Protein AF-A0A0P7B0N2-F1 (afdb_monomer_lite)

Organism: NCBI:txid78410

Radius of gyration: 20.88 Å; chains: 1; bounding box: 57×30×79 Å

Secondary structure (DSSP, 8-state):
---------PPPPEEEEEEESS---HHHHHHHHHHH---SSEEEEEE---SSSPP-HHHHHHHHHHHHHHSTT-S---EEEE-HHHHHTTEEEEEEE-HIIIIISHHHHHHHHHHHHHTT--PPSP-HHHHHHHHHHHHTTEEEEEEEEGGGHHHHHHHHHTTSS-HHHHHHHTT---EEEE-TT--HHHHHHHHHHHHHHHHHHHHHHT-

Sequence (211 aa):
MPDERQESTGPPPERVGLYCLTKLSPEQESSILNSLGSGDMSDPFLIPWTSDEDGNLDDLHRLYKSVQRETEGGSWTFVFFVDRESLSEDSIILAKPDAYRLVYSREGAHELDAILKEHSSSLPSVDDELADIFIDDLLDRALTYGRIKKENFETAWANLDIDNMDVGELVEESGGTLQLIEDPDWDAKAFVRKAEEAYKKRELEEGQAET

Structure (mmCIF, N/CA/C/O backbone):
data_AF-A0A0P7B0N2-F1
#
_entry.id   AF-A0A0P7B0N2-F1
#
loop_
_atom_site.group_PDB
_atom_site.id
_atom_site.type_symbol
_atom_site.label_atom_id
_atom_site.label_alt_id
_atom_site.label_comp_id
_atom_site.label_asym_id
_atom_site.label_entity_id
_atom_site.label_seq_id
_atom_site.pdbx_PDB_ins_code
_atom_site.Cartn_x
_atom_site.Cartn_y
_atom_site.Cartn_z
_atom_site.occupancy
_atom_site.B_iso_or_equiv
_atom_site.auth_seq_id
_atom_site.auth_comp_id
_atom_site.auth_asym_id
_atom_site.auth_atom_id
_atom_site.pdbx_PDB_model_num
ATOM 1 N N . MET A 1 1 ? 10.158 13.688 51.044 1.00 48.78 1 MET A N 1
ATOM 2 C CA . MET A 1 1 ? 10.757 13.655 49.701 1.00 48.78 1 MET A CA 1
ATOM 3 C C . MET A 1 1 ? 9.652 13.195 48.767 1.00 48.78 1 MET A C 1
ATOM 5 O O . MET A 1 1 ? 9.274 12.036 48.889 1.00 48.78 1 MET A O 1
ATOM 9 N N . PRO A 1 2 ? 9.010 14.080 47.991 1.00 44.78 2 PRO A N 1
ATOM 10 C CA . PRO A 1 2 ? 8.149 13.632 46.912 1.00 44.78 2 PRO A CA 1
ATOM 11 C C . PRO A 1 2 ? 9.030 13.161 45.751 1.00 44.78 2 PRO A C 1
ATOM 13 O O . PRO A 1 2 ? 10.030 13.794 45.426 1.00 44.78 2 PRO A O 1
ATOM 16 N N . ASP A 1 3 ? 8.669 12.001 45.223 1.00 48.66 3 ASP A N 1
ATOM 17 C CA . ASP A 1 3 ? 9.280 11.324 44.087 1.00 48.66 3 ASP A CA 1
ATOM 18 C C . ASP A 1 3 ? 8.814 12.053 42.817 1.00 48.66 3 ASP A C 1
ATOM 20 O O . ASP A 1 3 ? 7.653 11.935 42.412 1.00 48.66 3 ASP A O 1
ATOM 24 N N . GLU A 1 4 ? 9.672 12.907 42.256 1.00 49.31 4 GLU A N 1
ATOM 25 C CA . GLU A 1 4 ? 9.437 13.539 40.958 1.00 49.31 4 GLU A CA 1
ATOM 26 C C . GLU A 1 4 ? 9.575 12.455 39.889 1.00 49.31 4 GLU A C 1
ATOM 28 O O . GLU A 1 4 ? 10.673 12.118 39.448 1.00 49.31 4 GLU A O 1
ATOM 33 N N . ARG A 1 5 ? 8.439 11.881 39.480 1.00 51.44 5 ARG A N 1
ATOM 34 C CA . ARG A 1 5 ? 8.372 11.140 38.222 1.00 51.44 5 ARG A CA 1
ATOM 35 C C . ARG A 1 5 ? 8.747 12.128 37.124 1.00 51.44 5 ARG A C 1
ATOM 37 O O . ARG A 1 5 ? 7.998 13.066 36.868 1.00 51.44 5 ARG A O 1
ATOM 44 N N . GLN A 1 6 ? 9.920 11.942 36.529 1.00 49.47 6 GLN A N 1
ATOM 45 C CA . GLN A 1 6 ? 10.284 12.612 35.291 1.00 49.47 6 GLN A CA 1
ATOM 46 C C . GLN A 1 6 ? 9.252 12.203 34.238 1.00 49.47 6 GLN A C 1
ATOM 48 O O . GLN A 1 6 ? 9.235 11.058 33.791 1.00 49.47 6 GLN A O 1
ATOM 53 N N . GLU A 1 7 ? 8.352 13.122 33.900 1.00 53.81 7 GLU A N 1
ATOM 54 C CA . GLU A 1 7 ? 7.554 13.023 32.685 1.00 53.81 7 GLU A CA 1
ATOM 55 C C . GLU A 1 7 ? 8.537 13.000 31.511 1.00 53.81 7 GLU A C 1
ATOM 57 O O . GLU A 1 7 ? 9.391 13.879 31.379 1.00 53.81 7 GLU A O 1
ATOM 62 N N . SER A 1 8 ? 8.468 11.931 30.719 1.00 49.84 8 SER A N 1
ATOM 63 C CA . SER A 1 8 ? 9.239 11.762 29.491 1.00 49.84 8 SER A CA 1
ATOM 64 C C . SER A 1 8 ? 8.995 12.969 28.585 1.00 49.84 8 SER A C 1
ATOM 66 O O . SER A 1 8 ? 7.889 13.169 28.094 1.00 49.84 8 SER A O 1
ATOM 68 N N . THR A 1 9 ? 10.013 13.805 28.380 1.00 56.31 9 THR A N 1
ATOM 69 C CA . THR A 1 9 ? 9.958 14.970 27.484 1.00 56.31 9 THR A CA 1
ATOM 70 C C . THR A 1 9 ? 10.333 14.574 26.053 1.00 56.31 9 THR A C 1
ATOM 72 O O . THR A 1 9 ? 11.179 15.221 25.430 1.00 56.31 9 THR A O 1
ATOM 75 N N . GLY A 1 10 ? 9.788 13.458 25.564 1.00 62.50 10 GLY A N 1
ATOM 76 C CA . GLY A 1 10 ? 9.924 13.064 24.164 1.00 62.50 10 GLY A CA 1
ATOM 77 C C . GLY A 1 10 ? 9.196 14.042 23.232 1.00 62.50 10 GLY A C 1
ATOM 78 O O . GLY A 1 10 ? 8.354 14.821 23.695 1.00 62.50 10 GLY A O 1
ATOM 79 N N . PRO A 1 11 ? 9.513 14.046 21.924 1.00 70.62 11 PRO A N 1
ATOM 80 C CA . PRO A 1 11 ? 8.628 14.668 20.945 1.00 70.62 11 PRO A CA 1
ATOM 81 C C . PRO A 1 11 ? 7.214 14.068 21.079 1.00 70.62 11 PRO A C 1
ATOM 83 O O . PRO A 1 11 ? 7.088 12.909 21.476 1.00 70.62 11 PRO A O 1
ATOM 86 N N . PRO A 1 12 ? 6.150 14.844 20.804 1.00 79.31 12 PRO A N 1
ATOM 87 C CA . PRO A 1 12 ? 4.800 14.295 20.799 1.00 79.31 12 PRO A CA 1
ATOM 88 C C . PRO A 1 12 ? 4.704 13.149 19.778 1.00 79.31 12 PR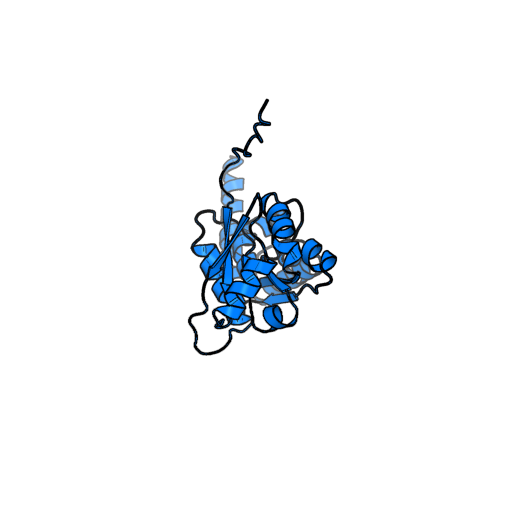O A C 1
ATOM 90 O O . PRO A 1 12 ? 5.399 13.211 18.759 1.00 79.31 12 PRO A O 1
ATOM 93 N N . PRO A 1 13 ? 3.850 12.141 20.030 1.00 85.19 13 PRO A N 1
ATOM 94 C CA . PRO A 1 13 ? 3.669 11.027 19.110 1.00 85.19 13 PRO A CA 1
ATOM 95 C C . PRO A 1 13 ? 3.221 11.526 17.734 1.00 85.19 13 PRO A C 1
ATOM 97 O O . PRO A 1 13 ? 2.495 12.522 17.615 1.00 85.19 13 PRO A O 1
ATOM 100 N N . GLU A 1 14 ? 3.664 10.835 16.688 1.00 87.06 14 GLU A N 1
ATOM 101 C CA . GLU A 1 14 ? 3.315 11.185 15.319 1.00 87.06 14 GLU A CA 1
ATOM 102 C C . GLU A 1 14 ? 1.854 10.848 15.029 1.00 87.06 14 GLU A C 1
ATOM 104 O O . GLU A 1 14 ? 1.353 9.792 15.412 1.00 87.06 14 GLU A O 1
ATOM 109 N N . ARG A 1 15 ? 1.147 11.744 14.336 1.00 90.75 15 ARG A N 1
ATOM 110 C CA . ARG A 1 15 ? -0.247 11.498 13.967 1.00 90.75 15 ARG A CA 1
ATOM 111 C C . ARG A 1 15 ? -0.313 10.580 12.755 1.00 90.75 15 ARG A C 1
ATOM 113 O O . ARG A 1 15 ? 0.003 11.009 11.650 1.00 90.75 15 ARG A O 1
ATOM 120 N N . VAL A 1 16 ? -0.826 9.369 12.950 1.00 91.25 16 VAL A N 1
ATOM 121 C CA . VAL A 1 16 ? -0.889 8.338 11.906 1.00 91.25 16 VAL A CA 1
ATOM 122 C C . VAL A 1 16 ? -2.329 8.145 11.438 1.00 91.25 16 VAL A C 1
ATOM 124 O O . VAL A 1 16 ? -3.226 7.853 12.228 1.00 91.25 16 VAL A O 1
ATOM 127 N N . GLY A 1 17 ? -2.566 8.329 10.140 1.00 92.62 17 GLY A N 1
ATOM 128 C CA . GLY A 1 17 ? -3.896 8.199 9.545 1.00 92.62 17 GLY A CA 1
ATOM 129 C C . GLY A 1 17 ? -4.273 6.746 9.251 1.00 92.62 17 GLY A C 1
ATOM 130 O O . GLY A 1 17 ? -3.515 6.020 8.612 1.00 92.62 17 GLY A O 1
ATOM 131 N N . LEU A 1 18 ? -5.478 6.347 9.657 1.00 95.38 18 LEU A N 1
ATOM 132 C CA . LEU A 1 18 ? -6.125 5.102 9.249 1.00 95.38 18 LEU A CA 1
ATOM 133 C C . LEU A 1 18 ? -7.313 5.420 8.341 1.00 95.38 18 LEU A C 1
ATOM 135 O O . LEU A 1 18 ? -8.288 6.043 8.769 1.00 95.38 18 LEU A O 1
ATOM 139 N N . TYR A 1 19 ? -7.246 4.979 7.091 1.00 96.75 19 TYR A N 1
ATOM 140 C CA . TYR A 1 19 ? -8.236 5.297 6.068 1.00 96.75 19 TYR A CA 1
ATOM 141 C C . TYR A 1 19 ? -9.391 4.296 6.094 1.00 96.75 19 TYR A C 1
ATOM 143 O O . TYR A 1 19 ? -9.221 3.100 5.855 1.00 96.75 19 TYR A O 1
ATOM 151 N N . CYS A 1 20 ? -10.594 4.780 6.383 1.00 97.25 20 CYS A N 1
ATOM 152 C CA . CYS A 1 20 ? -11.776 3.934 6.414 1.00 97.25 20 CYS A CA 1
ATOM 153 C C . CYS A 1 20 ? -12.273 3.637 4.992 1.00 97.25 20 CYS A C 1
ATOM 155 O O . CYS A 1 20 ? -12.466 4.547 4.192 1.00 97.25 20 CYS A O 1
ATOM 157 N N . LEU A 1 21 ? -12.570 2.365 4.729 1.00 97.12 21 LEU A N 1
ATOM 158 C CA . LEU A 1 21 ? -13.280 1.842 3.555 1.00 97.12 21 LEU A CA 1
ATOM 159 C C . LEU A 1 21 ? -14.741 1.499 3.889 1.00 97.12 21 LEU A C 1
ATOM 161 O O . LEU A 1 21 ? -15.433 0.832 3.136 1.00 97.12 21 LEU A O 1
ATOM 165 N N . THR A 1 22 ? -15.233 1.904 5.054 1.00 96.44 22 THR A N 1
ATOM 166 C CA . THR A 1 22 ? -16.626 1.723 5.475 1.00 96.44 22 THR A CA 1
ATOM 167 C C . THR A 1 22 ? -17.014 2.876 6.381 1.00 96.44 22 THR A C 1
ATOM 169 O O . THR A 1 22 ? -16.181 3.409 7.120 1.00 96.44 22 THR A O 1
ATOM 172 N N . LYS A 1 23 ? -18.296 3.249 6.383 1.00 95.62 23 LYS A N 1
ATOM 173 C CA . LYS A 1 23 ? -18.813 4.160 7.409 1.00 95.62 23 LYS A CA 1
ATOM 174 C C . LYS A 1 23 ? -18.804 3.450 8.759 1.00 95.62 23 LYS A C 1
ATOM 176 O O . LYS A 1 23 ? -19.276 2.316 8.870 1.00 95.62 23 LYS A O 1
ATOM 181 N N . LEU A 1 24 ? -18.273 4.131 9.767 1.00 93.69 24 LEU A N 1
ATOM 182 C CA . LEU A 1 24 ? -18.199 3.646 11.138 1.00 93.69 24 LEU A CA 1
ATOM 183 C C . LEU A 1 24 ? -19.236 4.368 12.000 1.00 93.69 24 LEU A C 1
ATOM 185 O O . LEU A 1 24 ? -19.531 5.543 11.786 1.00 93.69 24 LEU A O 1
ATOM 189 N N . SER A 1 25 ? -19.818 3.656 12.964 1.00 94.19 25 SER A N 1
ATOM 190 C CA . SER A 1 25 ? -20.561 4.299 14.048 1.00 94.19 25 SER A CA 1
ATOM 191 C C . SER A 1 25 ? -19.589 4.864 15.095 1.00 94.19 25 SER A C 1
ATOM 193 O O . SER A 1 25 ? -18.468 4.362 15.208 1.00 94.19 25 SER A O 1
ATOM 195 N N . PRO A 1 26 ? -20.005 5.836 15.928 1.00 94.62 26 PRO A N 1
ATOM 196 C CA . PRO A 1 26 ? -19.155 6.377 16.994 1.00 94.62 26 PRO A CA 1
ATOM 197 C C . PRO A 1 26 ? -18.596 5.306 17.947 1.00 94.62 26 PRO A C 1
ATOM 199 O O . PRO A 1 26 ? -17.476 5.420 18.448 1.00 94.62 26 PRO A O 1
ATOM 202 N N . GLU A 1 27 ? -19.359 4.239 18.194 1.00 93.94 27 GLU A N 1
ATOM 203 C CA . GLU A 1 27 ? -18.927 3.104 19.012 1.00 93.94 27 GLU A CA 1
ATOM 204 C C . GLU A 1 27 ? -17.830 2.288 18.319 1.00 93.94 27 GLU A C 1
ATOM 206 O O . GLU A 1 27 ? -16.886 1.856 18.977 1.00 93.94 27 GLU A O 1
ATOM 211 N N . GLN A 1 28 ? -17.929 2.096 17.000 1.00 93.75 28 GLN A N 1
ATOM 212 C CA . GLN A 1 28 ? -16.913 1.399 16.206 1.00 93.75 28 GLN A CA 1
ATOM 213 C C . GLN A 1 28 ? -15.627 2.220 16.108 1.00 93.75 28 GLN A C 1
ATOM 215 O O . GLN A 1 28 ? -14.546 1.667 16.291 1.00 93.75 28 GLN A O 1
ATOM 220 N N . GLU A 1 29 ? -15.745 3.533 15.893 1.00 93.38 29 GLU A N 1
ATOM 221 C CA . GLU A 1 29 ? -14.607 4.459 15.898 1.00 93.38 29 GLU A CA 1
ATOM 222 C C . GLU A 1 29 ? -13.866 4.404 17.235 1.00 93.38 29 GLU A C 1
ATOM 224 O O . GLU A 1 29 ? -12.658 4.173 17.277 1.00 93.38 29 GLU A O 1
ATOM 229 N N . SER A 1 30 ? -14.613 4.527 18.338 1.00 90.62 30 SER A N 1
ATOM 230 C CA . SER A 1 30 ? -14.054 4.445 19.688 1.00 90.62 30 SER A CA 1
ATOM 231 C C . SER A 1 30 ? -13.415 3.082 19.945 1.00 90.62 30 SER A C 1
ATOM 233 O O . SER A 1 30 ? -12.335 3.008 20.518 1.00 90.62 30 SER A O 1
ATOM 235 N N . SER A 1 31 ? -14.062 1.994 19.520 1.00 89.19 31 SER A N 1
ATOM 236 C CA . SER A 1 31 ? -13.527 0.644 19.692 1.00 89.19 31 SER A CA 1
ATOM 237 C C . SER A 1 31 ? -12.204 0.460 18.957 1.00 89.19 31 SER A C 1
ATOM 239 O O . SER A 1 31 ? -11.288 -0.114 19.530 1.00 89.19 31 SER A O 1
ATOM 241 N N . ILE A 1 32 ? -12.091 0.937 17.714 1.00 91.38 32 ILE A N 1
ATOM 242 C CA . ILE A 1 32 ? -10.852 0.825 16.938 1.00 91.38 32 ILE A CA 1
ATOM 243 C C . ILE A 1 32 ? -9.743 1.636 17.593 1.00 91.38 32 ILE A C 1
ATOM 245 O O . ILE A 1 32 ? -8.697 1.077 17.899 1.00 91.38 32 ILE A O 1
ATOM 249 N N . LEU A 1 33 ? -9.978 2.924 17.847 1.00 91.62 33 LEU A N 1
ATOM 250 C CA . LEU A 1 33 ? -8.956 3.809 18.406 1.00 91.62 33 LEU A CA 1
ATOM 251 C C . LEU A 1 33 ? -8.479 3.334 19.784 1.00 91.62 33 LEU A C 1
ATOM 253 O O . LEU A 1 33 ? -7.285 3.360 20.064 1.00 91.62 33 LEU A O 1
ATOM 257 N N . ASN A 1 34 ? -9.387 2.816 20.616 1.00 87.94 34 ASN A N 1
ATOM 258 C CA . ASN A 1 34 ? -9.020 2.243 21.910 1.00 87.94 34 ASN A CA 1
ATOM 259 C C . ASN A 1 34 ? -8.171 0.968 21.777 1.00 87.94 34 ASN A C 1
ATOM 261 O O . ASN A 1 34 ? -7.293 0.756 22.609 1.00 87.94 34 ASN A O 1
ATOM 265 N N . SER A 1 35 ? -8.435 0.120 20.774 1.00 86.62 35 SER A N 1
ATOM 266 C CA . SER A 1 35 ? -7.658 -1.108 20.540 1.00 86.62 35 SER A CA 1
ATOM 267 C C . SER A 1 35 ? -6.271 -0.834 19.962 1.00 86.62 35 SER A C 1
ATOM 269 O O . SER A 1 35 ? -5.336 -1.556 20.286 1.00 86.62 35 SER A O 1
ATOM 271 N N . LEU A 1 36 ? -6.134 0.188 19.111 1.00 88.31 36 LEU A N 1
ATOM 272 C CA . LEU A 1 36 ? -4.833 0.612 18.581 1.00 88.31 36 LEU A CA 1
ATOM 273 C C . LEU A 1 36 ? -3.965 1.231 19.684 1.00 88.31 36 LEU A C 1
ATOM 275 O O . LEU A 1 36 ? -2.753 1.038 19.693 1.00 88.31 36 LEU A O 1
ATOM 279 N N . GLY A 1 37 ? -4.609 1.937 20.621 1.00 73.31 37 GLY A N 1
ATOM 280 C CA . GLY A 1 37 ? -3.947 2.684 21.682 1.00 73.31 37 GLY A CA 1
ATOM 281 C C . GLY A 1 37 ? -3.294 3.968 21.169 1.00 73.31 37 GLY A C 1
ATOM 282 O O . GLY A 1 37 ? -3.053 4.139 19.977 1.00 73.31 37 GLY A O 1
ATOM 283 N N . SER A 1 38 ? -3.015 4.891 22.084 1.00 65.81 38 SER A N 1
ATOM 284 C CA . SER A 1 38 ? -2.047 5.962 21.853 1.00 65.81 38 SER A CA 1
ATOM 285 C C . SER A 1 38 ? -0.727 5.532 22.475 1.00 65.81 38 SER A C 1
ATOM 287 O O . SER A 1 38 ? -0.648 5.275 23.680 1.00 65.81 38 SER A O 1
ATOM 289 N N . GLY A 1 39 ? 0.268 5.375 21.613 1.00 71.19 39 GLY A N 1
ATOM 290 C CA . GLY A 1 39 ? 1.597 4.923 21.976 1.00 71.19 39 GLY A CA 1
ATOM 291 C C . GLY A 1 39 ? 2.536 6.078 22.297 1.00 71.19 39 GLY A C 1
ATOM 292 O O . GLY A 1 39 ? 2.192 7.251 22.137 1.00 71.19 39 GLY A O 1
ATOM 293 N N . ASP A 1 40 ? 3.758 5.743 22.703 1.00 79.88 40 ASP A N 1
ATOM 294 C CA . ASP A 1 40 ? 4.816 6.745 22.867 1.00 79.88 40 ASP A CA 1
ATOM 295 C C . ASP A 1 40 ? 5.281 7.279 21.497 1.00 79.88 40 ASP A C 1
ATOM 297 O O . ASP A 1 40 ? 5.794 8.395 21.410 1.00 79.88 40 ASP A O 1
ATOM 301 N N . MET A 1 41 ? 5.094 6.492 20.425 1.00 80.12 41 MET A N 1
ATOM 302 C CA . MET A 1 41 ? 5.565 6.820 19.072 1.00 80.12 41 MET A CA 1
ATOM 303 C C . MET A 1 41 ? 4.463 7.295 18.122 1.00 80.12 41 MET A C 1
ATOM 305 O O . MET A 1 41 ? 4.742 8.091 17.227 1.00 80.12 41 MET A O 1
ATOM 309 N N . SER A 1 42 ? 3.221 6.832 18.296 1.00 87.88 42 SER A N 1
ATOM 310 C CA . SER A 1 42 ? 2.133 7.093 17.344 1.00 87.88 42 SER A CA 1
ATOM 311 C C . SER A 1 42 ? 0.797 7.420 18.015 1.00 87.88 42 SER A C 1
ATOM 313 O O . SER A 1 42 ? 0.430 6.855 19.046 1.00 87.88 42 SER A O 1
ATOM 315 N N . ASP A 1 43 ? 0.070 8.349 17.398 1.00 90.88 43 ASP A N 1
ATOM 316 C CA . ASP A 1 43 ? -1.282 8.787 17.745 1.00 90.88 43 ASP A CA 1
ATOM 317 C C . ASP A 1 43 ? -2.218 8.499 16.555 1.00 90.88 43 ASP A C 1
ATOM 319 O O . ASP A 1 43 ? -2.305 9.308 15.616 1.00 90.88 43 ASP A O 1
ATOM 323 N N . PRO A 1 44 ? -2.867 7.317 16.523 1.00 93.75 44 PRO A N 1
ATOM 324 C CA . PRO A 1 44 ? -3.717 6.926 15.410 1.00 93.75 44 PRO A CA 1
ATOM 325 C C . PRO A 1 44 ? -4.986 7.778 15.343 1.00 93.75 44 PRO A C 1
ATOM 327 O O . PRO A 1 44 ? -5.649 8.035 16.349 1.00 93.75 44 PRO A O 1
ATOM 330 N N . PHE A 1 45 ? -5.395 8.160 14.135 1.00 94.19 45 PHE A N 1
ATOM 331 C CA . PHE A 1 45 ? -6.684 8.807 13.900 1.00 94.19 45 PHE A CA 1
ATOM 332 C C . PHE A 1 45 ? -7.377 8.258 12.654 1.00 94.19 45 PHE A C 1
ATOM 334 O O . PHE A 1 45 ? -6.738 7.873 11.679 1.00 94.19 45 PHE A O 1
ATOM 341 N N . LEU A 1 46 ? -8.709 8.246 12.678 1.00 95.62 46 LEU A N 1
ATOM 342 C CA . LEU A 1 46 ? -9.517 7.744 11.571 1.00 95.62 46 LEU A CA 1
ATOM 343 C C . LEU A 1 46 ? -9.767 8.840 10.534 1.00 95.62 46 LEU A C 1
ATOM 345 O O . LEU A 1 46 ? -10.139 9.967 10.872 1.00 95.62 46 LEU A O 1
ATOM 349 N N . ILE A 1 47 ? -9.617 8.479 9.264 1.00 96.12 47 ILE A N 1
ATOM 350 C CA . ILE A 1 47 ? -10.008 9.292 8.116 1.00 96.12 47 ILE A CA 1
ATOM 351 C C . ILE A 1 47 ? -11.306 8.690 7.567 1.00 96.12 47 ILE A C 1
ATOM 353 O O . ILE A 1 47 ? -11.301 7.550 7.095 1.00 96.12 47 ILE A O 1
ATOM 357 N N . PRO A 1 48 ? -12.439 9.406 7.675 1.00 95.38 48 PRO A N 1
ATOM 358 C CA . PRO A 1 48 ? -13.754 8.814 7.485 1.00 95.38 48 PRO A CA 1
ATOM 359 C C . PRO A 1 48 ? -14.034 8.474 6.023 1.00 95.38 48 PRO A C 1
ATOM 361 O O . PRO A 1 48 ? -13.725 9.238 5.107 1.00 95.38 48 PRO A O 1
ATOM 364 N N . TRP A 1 49 ? -14.721 7.351 5.823 1.00 96.19 49 TRP A N 1
ATOM 365 C CA . TRP A 1 49 ? -15.229 6.954 4.519 1.00 96.19 49 TRP A CA 1
ATOM 366 C C . TRP A 1 49 ? -16.401 7.843 4.105 1.00 96.19 49 TRP A C 1
ATOM 368 O O . TRP A 1 49 ? -17.340 8.062 4.877 1.00 96.19 49 TRP A O 1
ATOM 378 N N . THR A 1 50 ? -16.356 8.360 2.880 1.00 91.44 50 THR A N 1
ATOM 379 C CA . THR A 1 50 ? -17.331 9.349 2.398 1.00 91.44 50 THR A CA 1
ATOM 380 C C . THR A 1 50 ? -18.413 8.755 1.497 1.00 91.44 50 THR A C 1
ATOM 382 O O . THR A 1 50 ? -19.477 9.364 1.375 1.00 91.44 50 THR A O 1
ATOM 385 N N . SER A 1 51 ? -18.193 7.570 0.914 1.00 91.81 51 SER A N 1
ATOM 386 C CA . SER A 1 51 ? -19.195 6.886 0.084 1.00 91.81 51 SER A CA 1
ATOM 387 C C . SER A 1 51 ? -20.307 6.259 0.930 1.00 91.81 51 SER A C 1
ATOM 389 O O . SER A 1 51 ? -20.107 5.889 2.088 1.00 91.81 51 SER A O 1
ATOM 391 N N . ASP A 1 52 ? -21.505 6.157 0.354 1.00 90.50 52 ASP A N 1
ATOM 392 C CA . ASP A 1 52 ? -22.649 5.477 0.973 1.00 90.50 52 ASP A CA 1
ATOM 393 C C . ASP A 1 52 ? -22.522 3.949 0.949 1.00 90.50 52 ASP A C 1
ATOM 395 O O . ASP A 1 52 ? -23.107 3.279 1.799 1.00 90.50 52 ASP A O 1
ATOM 399 N N . GLU A 1 53 ? -21.757 3.417 -0.000 1.00 94.25 53 GLU A N 1
ATOM 400 C CA . GLU A 1 53 ? -21.468 1.990 -0.138 1.00 94.25 53 GLU A CA 1
ATOM 401 C C . GLU A 1 53 ? -20.120 1.665 0.500 1.00 94.25 53 GLU A C 1
ATOM 403 O O . GLU A 1 53 ? -19.207 2.489 0.445 1.00 94.25 53 GLU A O 1
ATOM 408 N N . ASP A 1 54 ? -19.989 0.478 1.096 1.00 95.00 54 ASP A N 1
ATOM 409 C CA . ASP A 1 54 ? -18.707 -0.002 1.617 1.00 95.00 54 ASP A CA 1
ATOM 410 C C . ASP A 1 54 ? -17.710 -0.149 0.449 1.00 95.00 54 ASP A C 1
ATOM 412 O O . ASP A 1 54 ? -18.067 -0.612 -0.636 1.00 95.00 54 ASP A O 1
ATOM 416 N N . GLY A 1 55 ? -16.475 0.292 0.669 1.00 93.25 55 GLY A N 1
ATOM 417 C CA . GLY A 1 55 ? -15.407 0.276 -0.318 1.00 93.25 55 GLY A CA 1
ATOM 418 C C . GLY A 1 55 ? -14.898 -1.131 -0.618 1.00 93.25 55 GLY A C 1
ATOM 419 O O . GLY A 1 55 ? -14.993 -2.046 0.203 1.00 93.25 55 GLY A O 1
ATOM 420 N N . ASN A 1 56 ? -14.341 -1.294 -1.812 1.00 91.81 56 ASN A N 1
ATOM 421 C CA . ASN A 1 56 ? -13.761 -2.541 -2.302 1.00 91.81 56 ASN A CA 1
ATOM 422 C C . ASN A 1 56 ? -12.229 -2.428 -2.494 1.00 91.81 56 ASN A C 1
ATOM 424 O O . ASN A 1 56 ? -11.596 -1.470 -2.044 1.00 91.81 56 ASN A O 1
ATOM 428 N N . LEU A 1 57 ? -11.616 -3.423 -3.146 1.00 90.12 57 LEU A N 1
ATOM 429 C CA . LEU A 1 57 ? -10.171 -3.429 -3.414 1.00 90.12 57 LEU A CA 1
ATOM 430 C C . LEU A 1 57 ? -9.732 -2.311 -4.374 1.00 90.12 57 LEU A C 1
ATOM 432 O O . LEU A 1 57 ? -8.653 -1.748 -4.188 1.00 90.12 57 LEU A O 1
ATOM 436 N N . ASP A 1 58 ? -10.574 -1.935 -5.338 1.00 89.38 58 ASP A N 1
ATOM 437 C CA . ASP A 1 58 ? -10.301 -0.813 -6.241 1.00 89.38 58 ASP A CA 1
ATOM 438 C C . ASP A 1 58 ? -10.302 0.511 -5.460 1.00 89.38 58 ASP A C 1
ATOM 440 O O . ASP A 1 58 ? -9.458 1.381 -5.682 1.00 89.38 58 ASP A O 1
ATOM 444 N N . ASP A 1 59 ? -11.218 0.662 -4.496 1.00 92.25 59 ASP A N 1
ATOM 445 C CA . ASP A 1 59 ? -11.265 1.827 -3.610 1.00 92.25 59 ASP A CA 1
ATOM 446 C C . ASP A 1 59 ? -10.031 1.914 -2.709 1.00 92.25 59 ASP A C 1
ATOM 448 O O . ASP A 1 59 ? -9.493 3.010 -2.535 1.00 92.25 59 ASP A O 1
ATOM 452 N N . LEU A 1 60 ? -9.564 0.782 -2.171 1.00 93.00 60 LEU A N 1
ATOM 453 C CA . LEU A 1 60 ? -8.325 0.693 -1.395 1.00 93.00 60 LEU A CA 1
ATOM 454 C C . LEU A 1 60 ? -7.139 1.172 -2.233 1.00 93.00 60 LEU A C 1
ATOM 456 O O . LEU A 1 60 ? -6.415 2.076 -1.813 1.00 93.00 60 LEU A O 1
ATOM 460 N N . HIS A 1 61 ? -6.980 0.621 -3.436 1.00 90.06 61 HIS A N 1
ATOM 461 C CA . HIS A 1 61 ? -5.902 0.985 -4.348 1.00 90.06 61 HIS A CA 1
ATOM 462 C C . HIS A 1 61 ? -5.955 2.474 -4.737 1.00 90.06 61 HIS A C 1
ATOM 464 O O . HIS A 1 61 ? -4.958 3.199 -4.660 1.00 90.06 61 HIS A O 1
ATOM 470 N N . ARG A 1 62 ? -7.146 2.979 -5.081 1.00 89.12 62 ARG A N 1
ATOM 471 C CA . ARG A 1 62 ? -7.359 4.393 -5.418 1.00 89.12 62 ARG A CA 1
ATOM 472 C C . ARG A 1 62 ? -7.050 5.319 -4.242 1.00 89.12 62 ARG A C 1
ATOM 474 O O . ARG A 1 62 ? -6.429 6.362 -4.447 1.00 89.12 62 ARG A O 1
ATOM 481 N N . LEU A 1 63 ? -7.494 4.972 -3.032 1.00 91.50 63 LEU A N 1
ATOM 482 C CA . LEU A 1 63 ? -7.188 5.749 -1.833 1.00 91.50 63 LEU A CA 1
ATOM 483 C C . LEU A 1 63 ? -5.687 5.754 -1.569 1.00 91.50 63 LEU A C 1
ATOM 485 O O . LEU A 1 63 ? -5.137 6.835 -1.395 1.00 91.50 63 LEU A O 1
ATOM 489 N N . TYR A 1 64 ? -5.028 4.592 -1.616 1.00 91.31 64 TYR A N 1
ATOM 490 C CA . TYR A 1 64 ? -3.577 4.488 -1.465 1.00 91.31 64 TYR A CA 1
ATOM 491 C C . TYR A 1 64 ? -2.849 5.480 -2.390 1.00 91.31 64 TYR A C 1
ATOM 493 O O . TYR A 1 64 ? -2.058 6.301 -1.923 1.00 91.31 64 TYR A O 1
ATOM 501 N N . LYS A 1 65 ? -3.202 5.502 -3.684 1.00 86.25 65 LYS A N 1
ATOM 502 C CA . LYS A 1 65 ? -2.623 6.449 -4.652 1.00 86.25 65 LYS A CA 1
ATOM 503 C C . LYS A 1 65 ? -2.922 7.916 -4.333 1.00 86.25 65 LYS A C 1
ATOM 505 O O . LYS A 1 65 ? -2.087 8.777 -4.603 1.00 86.25 65 LYS A O 1
ATOM 510 N N . SER A 1 66 ? -4.095 8.233 -3.778 1.00 87.75 66 SER A N 1
ATOM 511 C CA . SER A 1 66 ? -4.401 9.600 -3.321 1.00 87.75 66 SER A CA 1
ATOM 512 C C . SER A 1 66 ? -3.474 10.013 -2.181 1.00 87.75 66 SER A C 1
ATOM 514 O O . SER A 1 66 ? -2.866 11.077 -2.245 1.00 87.75 66 SER A O 1
ATOM 516 N N . VAL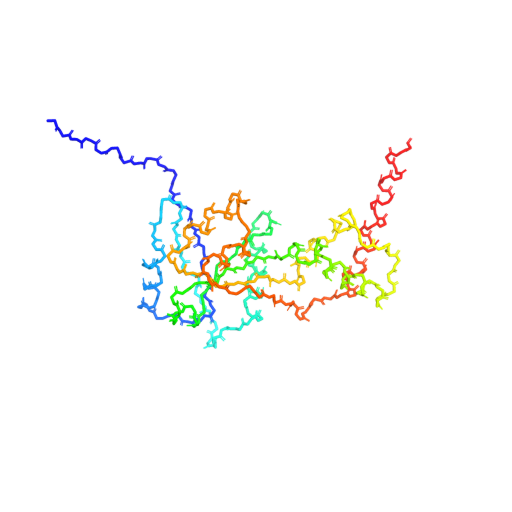 A 1 67 ? -3.302 9.137 -1.187 1.00 88.12 67 VAL A N 1
ATOM 517 C CA . VAL A 1 67 ? -2.441 9.381 -0.020 1.00 88.12 67 VAL A CA 1
ATOM 518 C C . VAL A 1 67 ? -0.991 9.585 -0.438 1.00 88.12 67 VAL A C 1
ATOM 520 O O . VAL A 1 67 ? -0.348 10.544 -0.011 1.00 88.12 67 VAL A O 1
ATOM 523 N N . GLN A 1 68 ? -0.487 8.730 -1.327 1.00 83.44 68 GLN A N 1
ATOM 524 C CA . GLN A 1 68 ? 0.876 8.831 -1.839 1.00 83.44 68 GLN A CA 1
ATOM 525 C C . GLN A 1 68 ? 1.127 10.178 -2.538 1.00 83.44 68 GLN A C 1
ATOM 527 O O . GLN A 1 68 ? 2.161 10.800 -2.319 1.00 83.44 68 GLN A O 1
ATOM 532 N N . ARG A 1 69 ? 0.171 10.663 -3.344 1.00 81.31 69 ARG A N 1
ATOM 533 C CA . ARG A 1 69 ? 0.275 11.959 -4.044 1.00 81.31 69 ARG A CA 1
ATOM 534 C C . ARG A 1 69 ? 0.213 13.164 -3.109 1.00 81.31 69 ARG A C 1
ATOM 536 O O . ARG A 1 69 ? 0.775 14.206 -3.433 1.00 81.31 69 ARG A O 1
ATOM 543 N N . GLU A 1 70 ? -0.513 13.047 -2.002 1.00 80.88 70 GLU A N 1
ATOM 544 C CA . GLU A 1 70 ? -0.676 14.115 -1.011 1.00 80.88 70 GLU A CA 1
ATOM 545 C C . GLU A 1 70 ? 0.518 14.215 -0.051 1.00 80.88 70 GLU A C 1
ATOM 547 O O . GLU A 1 70 ? 0.756 15.273 0.532 1.00 80.88 70 GLU A O 1
ATOM 552 N N . THR A 1 71 ? 1.292 13.140 0.095 1.00 72.69 71 THR A N 1
ATOM 553 C CA . THR A 1 71 ? 2.462 13.100 0.976 1.00 72.69 71 THR A CA 1
ATOM 554 C C . THR A 1 71 ? 3.675 13.692 0.242 1.00 72.69 71 THR A C 1
ATOM 556 O O . THR A 1 71 ? 4.176 13.102 -0.712 1.00 72.69 71 THR A O 1
ATOM 559 N N . GLU A 1 72 ? 4.175 14.858 0.679 1.00 54.06 72 GLU A N 1
ATOM 560 C CA . GLU A 1 72 ? 5.238 15.657 0.016 1.00 54.06 72 GLU A CA 1
ATOM 561 C C . GLU A 1 72 ? 6.626 14.967 -0.113 1.00 54.06 72 GLU A C 1
ATOM 563 O O . GLU A 1 72 ? 7.599 15.602 -0.515 1.00 54.06 72 GLU A O 1
ATOM 568 N N . GLY A 1 73 ? 6.746 13.673 0.199 1.00 52.19 73 GLY A N 1
ATOM 569 C CA . GLY A 1 73 ? 8.013 12.935 0.219 1.00 52.19 73 GLY A CA 1
ATOM 570 C C . GLY A 1 73 ? 8.307 12.065 -1.002 1.00 52.19 73 GLY A C 1
ATOM 571 O O . GLY A 1 73 ? 9.441 11.618 -1.136 1.00 52.19 73 GLY A O 1
ATOM 572 N N . GLY A 1 74 ? 7.331 11.787 -1.875 1.00 46.09 74 GLY A N 1
ATOM 573 C CA . GLY A 1 74 ? 7.526 10.912 -3.044 1.00 46.09 74 GLY A CA 1
ATOM 574 C C . GLY A 1 74 ? 7.983 9.477 -2.728 1.00 46.09 74 GLY A C 1
ATOM 575 O O . GLY A 1 74 ? 8.204 8.704 -3.653 1.00 46.09 74 GLY A O 1
ATOM 576 N N . SER A 1 75 ? 8.125 9.103 -1.452 1.00 56.28 75 SER A N 1
ATOM 577 C CA . SER A 1 75 ? 8.546 7.768 -1.049 1.00 56.28 75 SER A CA 1
ATOM 578 C C . SER A 1 75 ? 7.370 6.799 -1.100 1.00 56.28 75 SER A C 1
ATOM 580 O O . SER A 1 75 ? 6.212 7.155 -0.854 1.00 56.28 75 SER A O 1
ATOM 582 N N . TRP A 1 76 ? 7.675 5.550 -1.440 1.00 66.56 76 TRP A N 1
ATOM 583 C CA . TRP A 1 76 ? 6.744 4.426 -1.449 1.00 66.56 76 TRP A CA 1
ATOM 584 C C . TRP A 1 76 ? 6.384 4.052 -0.008 1.00 66.56 76 TRP A C 1
ATOM 586 O O . TRP A 1 76 ? 6.901 3.095 0.567 1.00 66.56 76 TRP A O 1
ATOM 596 N N . THR A 1 77 ? 5.540 4.881 0.601 1.00 81.50 77 THR A N 1
ATOM 597 C CA . THR A 1 77 ? 5.146 4.745 1.999 1.00 81.50 77 THR A CA 1
ATOM 598 C C . THR A 1 77 ? 4.070 3.678 2.174 1.00 81.50 77 THR A C 1
ATOM 600 O O . THR A 1 77 ? 3.374 3.286 1.234 1.00 81.50 77 THR A O 1
ATOM 603 N N . PHE A 1 78 ? 3.930 3.194 3.396 1.00 90.00 78 PHE A N 1
ATOM 604 C CA . PHE A 1 78 ? 2.884 2.268 3.790 1.00 90.00 78 PHE A CA 1
ATOM 605 C C . PHE A 1 78 ? 1.671 3.035 4.330 1.00 90.00 78 PHE A C 1
ATOM 607 O O . PHE A 1 78 ? 1.789 4.144 4.849 1.00 90.00 78 PHE A O 1
ATOM 614 N N . VAL A 1 79 ? 0.481 2.454 4.194 1.00 93.50 79 VAL A N 1
ATOM 615 C CA . VAL A 1 79 ? -0.777 3.076 4.626 1.00 93.50 79 VAL A CA 1
ATOM 616 C C . VAL A 1 79 ? -1.645 2.051 5.349 1.00 93.50 79 VAL A C 1
ATOM 618 O O . VAL A 1 79 ? -1.695 0.880 4.965 1.00 93.50 79 VAL A O 1
ATOM 621 N N . PHE A 1 80 ? -2.349 2.504 6.388 1.00 95.56 80 PHE A N 1
ATOM 622 C CA . PHE A 1 80 ? -3.296 1.688 7.140 1.00 95.56 80 PHE A CA 1
ATOM 623 C C . PHE A 1 80 ? -4.733 1.935 6.695 1.00 95.56 80 PHE A C 1
ATOM 625 O O . PHE A 1 80 ? -5.148 3.082 6.510 1.00 95.56 80 PHE A O 1
ATOM 632 N N . PHE A 1 81 ? -5.518 0.862 6.609 1.00 97.12 81 PHE A N 1
ATOM 633 C CA . PHE A 1 81 ? -6.935 0.927 6.267 1.00 97.12 81 PHE A CA 1
ATOM 634 C C . PHE A 1 81 ? -7.806 0.121 7.226 1.00 97.12 81 PHE A C 1
ATOM 636 O O . PHE A 1 81 ? -7.373 -0.828 7.886 1.00 97.12 81 PHE A O 1
ATOM 643 N N . VAL A 1 82 ? -9.082 0.492 7.266 1.00 96.31 82 VAL A N 1
ATOM 644 C CA . VAL A 1 82 ? -10.115 -0.182 8.052 1.00 96.31 82 VAL A CA 1
ATOM 645 C C . VAL A 1 82 ? -11.334 -0.419 7.174 1.00 96.31 82 VAL A C 1
ATOM 647 O O . VAL A 1 82 ? -11.960 0.529 6.712 1.00 96.31 82 VAL A O 1
ATOM 650 N N . ASP A 1 83 ? -11.716 -1.676 6.992 1.00 95.62 83 ASP A N 1
ATOM 651 C CA . ASP A 1 83 ? -12.952 -2.079 6.326 1.00 95.62 83 ASP A CA 1
ATOM 652 C C . ASP A 1 83 ? -13.883 -2.839 7.288 1.00 95.62 83 ASP A C 1
ATOM 654 O O . ASP A 1 83 ? -13.653 -2.901 8.499 1.00 95.62 83 ASP A O 1
ATOM 658 N N . ARG A 1 84 ? -14.974 -3.410 6.767 1.00 93.50 84 ARG A N 1
ATOM 659 C CA . ARG A 1 84 ? -15.916 -4.202 7.571 1.00 93.50 84 ARG A CA 1
ATOM 660 C C . ARG A 1 84 ? -15.272 -5.424 8.213 1.00 93.50 84 ARG A C 1
ATOM 662 O O . ARG A 1 84 ? -15.581 -5.724 9.363 1.00 93.50 84 ARG A O 1
ATOM 669 N N . GLU A 1 85 ? -14.409 -6.118 7.483 1.00 93.31 85 GLU A N 1
ATOM 670 C CA . GLU A 1 85 ? -13.754 -7.334 7.964 1.00 93.31 85 GLU A CA 1
ATOM 671 C C . GLU A 1 85 ? -12.758 -7.013 9.088 1.00 93.31 85 GLU A C 1
ATOM 673 O O . GLU A 1 85 ? -12.756 -7.689 10.116 1.00 93.31 85 GLU A O 1
ATOM 678 N N . SER A 1 86 ? -12.048 -5.881 8.996 1.00 92.62 86 SER A N 1
ATOM 679 C CA . SER A 1 86 ? -11.226 -5.330 10.085 1.00 92.62 86 SER A CA 1
ATOM 680 C C . SER A 1 86 ? -11.996 -5.122 11.398 1.00 92.62 86 SER A C 1
ATOM 682 O O . SER A 1 86 ? -11.440 -5.242 12.494 1.00 92.62 86 SER A O 1
ATOM 684 N N . LEU A 1 87 ? -13.300 -4.834 11.327 1.00 89.94 87 LEU A N 1
ATOM 685 C CA . LEU A 1 87 ? -14.142 -4.724 12.521 1.00 89.94 87 LEU A CA 1
ATOM 686 C C . LEU A 1 87 ? -14.459 -6.089 13.132 1.00 89.94 87 LEU A C 1
ATOM 688 O O . LEU A 1 87 ? -14.478 -6.205 14.355 1.00 89.94 87 LEU A O 1
ATOM 692 N N . SER A 1 88 ? -14.731 -7.100 12.304 1.00 89.31 88 SER A N 1
ATOM 693 C CA . SER A 1 88 ? -15.089 -8.442 12.774 1.00 89.31 88 SER A CA 1
ATOM 694 C C . SER A 1 88 ? -13.894 -9.263 13.246 1.00 89.31 88 SER A C 1
ATOM 696 O O . SER A 1 88 ? -14.046 -10.062 14.165 1.00 89.31 88 SER A O 1
ATOM 698 N N . GLU A 1 89 ? -12.729 -9.071 12.631 1.00 90.00 89 GLU A N 1
ATOM 699 C CA . GLU A 1 89 ? -11.513 -9.850 12.903 1.00 90.00 89 GLU A CA 1
ATOM 700 C C . GLU A 1 89 ? -10.564 -9.170 13.893 1.00 90.00 89 GLU A C 1
ATOM 702 O O . GLU A 1 89 ? -9.498 -9.694 14.202 1.00 90.00 89 GLU A O 1
ATOM 707 N N . ASP A 1 90 ? -10.956 -8.002 14.401 1.00 90.06 90 ASP A N 1
ATOM 708 C CA . ASP A 1 90 ? -10.125 -7.155 15.254 1.00 90.06 90 ASP A CA 1
ATOM 709 C C . ASP A 1 90 ? -8.747 -6.825 14.646 1.00 90.06 90 ASP A C 1
ATOM 711 O O . ASP A 1 90 ? -7.720 -6.750 15.319 1.00 90.06 90 ASP A O 1
ATOM 715 N N . SER A 1 91 ? -8.741 -6.596 13.334 1.00 94.94 91 SER A N 1
ATOM 716 C CA . SER A 1 91 ? -7.548 -6.332 12.536 1.00 94.94 91 SER A CA 1
ATOM 717 C C . SER A 1 91 ? -7.579 -4.942 11.900 1.00 94.94 91 SER A C 1
ATOM 719 O O . SER A 1 91 ? -8.587 -4.236 11.945 1.00 94.94 91 SER A O 1
ATOM 721 N N . ILE A 1 92 ? -6.480 -4.568 11.259 1.00 96.19 92 ILE A N 1
ATOM 722 C CA . ILE A 1 92 ? -6.382 -3.468 10.297 1.00 96.19 92 ILE A CA 1
ATOM 723 C C . ILE A 1 92 ? -5.668 -3.964 9.049 1.00 96.19 92 ILE A C 1
ATOM 725 O O . ILE A 1 92 ? -4.939 -4.954 9.089 1.00 96.19 92 ILE A O 1
ATOM 729 N N . ILE A 1 93 ? -5.885 -3.273 7.940 1.00 97.06 93 ILE A N 1
ATOM 730 C CA . ILE A 1 93 ? -5.162 -3.526 6.702 1.00 97.06 93 ILE A CA 1
ATOM 731 C C . ILE A 1 93 ? -3.908 -2.665 6.706 1.00 97.06 93 ILE A C 1
ATOM 733 O O . ILE A 1 93 ? -3.969 -1.484 7.041 1.00 97.06 93 ILE A O 1
ATOM 737 N N . LEU A 1 94 ? -2.802 -3.255 6.291 1.00 95.56 94 LEU A N 1
ATOM 738 C CA . LEU A 1 94 ? -1.545 -2.590 6.001 1.00 95.56 94 LEU A CA 1
ATOM 739 C C . LEU A 1 94 ? -1.250 -2.789 4.514 1.00 95.56 94 LEU A C 1
ATOM 741 O O . LEU A 1 94 ? -1.324 -3.921 4.035 1.00 95.56 94 LEU A O 1
ATOM 745 N N . ALA A 1 95 ? -0.935 -1.712 3.794 1.00 94.25 95 ALA A N 1
ATOM 746 C CA . ALA A 1 95 ? -0.624 -1.777 2.370 1.00 94.25 95 ALA A CA 1
ATOM 747 C C . ALA A 1 95 ? 0.609 -0.945 1.994 1.00 94.25 95 ALA A C 1
ATOM 749 O O . ALA A 1 95 ? 0.809 0.140 2.540 1.00 94.25 95 ALA A O 1
ATOM 750 N N . LYS A 1 96 ? 1.414 -1.449 1.053 1.00 91.50 96 LYS A N 1
ATOM 751 C CA . LYS A 1 96 ? 2.622 -0.808 0.502 1.00 91.50 96 LYS A CA 1
ATOM 752 C C . LYS A 1 96 ? 2.854 -1.305 -0.939 1.00 91.50 96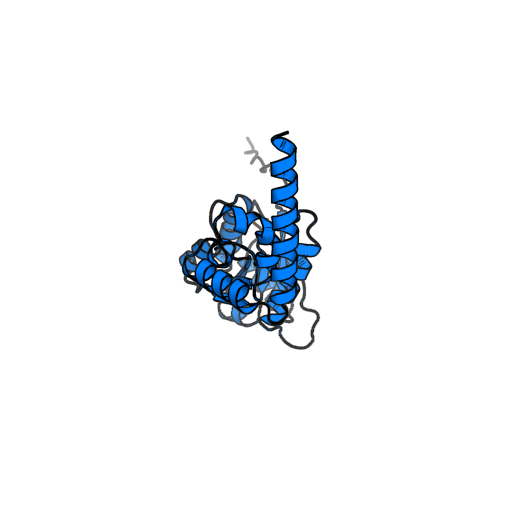 LYS A C 1
ATOM 754 O O . LYS A 1 96 ? 2.487 -2.445 -1.240 1.00 91.50 96 LYS A O 1
ATOM 759 N N . PRO A 1 97 ? 3.441 -0.502 -1.842 1.00 87.81 97 PRO A N 1
ATOM 760 C CA . PRO A 1 97 ? 3.813 -0.944 -3.177 1.00 87.81 97 PRO A CA 1
ATOM 761 C C . PRO A 1 97 ? 4.857 -2.055 -3.078 1.00 87.81 97 PRO A C 1
ATOM 763 O O . PRO A 1 97 ? 5.766 -1.989 -2.248 1.00 87.81 97 PRO A O 1
ATOM 766 N N . ASP A 1 98 ? 4.731 -3.086 -3.908 1.00 78.81 98 ASP A N 1
ATOM 767 C CA . ASP A 1 98 ? 5.559 -4.287 -3.779 1.00 78.81 98 ASP A CA 1
ATOM 768 C C . ASP A 1 98 ? 6.738 -4.290 -4.752 1.00 78.81 98 ASP A C 1
ATOM 770 O O . ASP A 1 98 ? 6.741 -4.994 -5.764 1.00 78.81 98 ASP A O 1
ATOM 774 N N . ALA A 1 99 ? 7.758 -3.489 -4.440 1.00 78.75 99 ALA A N 1
ATOM 775 C CA . ALA A 1 99 ? 8.971 -3.406 -5.253 1.00 78.75 99 ALA A CA 1
ATOM 776 C C . ALA A 1 99 ? 9.637 -4.770 -5.437 1.00 78.75 99 ALA A C 1
ATOM 778 O O . ALA A 1 99 ? 10.005 -5.146 -6.552 1.00 78.75 99 ALA A O 1
ATOM 779 N N . TYR A 1 100 ? 9.746 -5.545 -4.355 1.00 77.00 100 TYR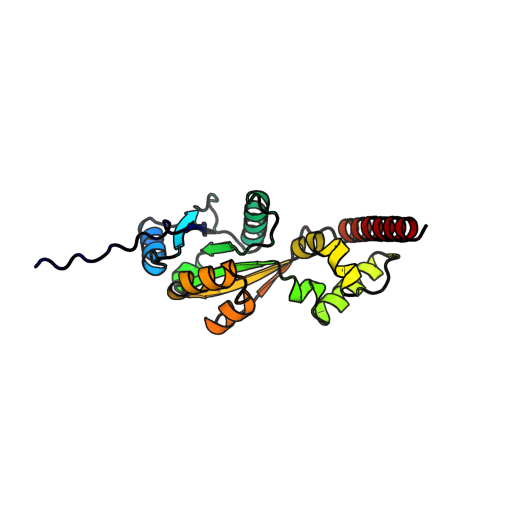 A N 1
ATOM 780 C CA . TYR A 1 100 ? 10.376 -6.855 -4.408 1.00 77.00 100 TYR A CA 1
ATOM 781 C C . TYR A 1 100 ? 9.633 -7.795 -5.350 1.00 77.00 100 TYR A C 1
ATOM 783 O O . TYR A 1 100 ? 10.238 -8.358 -6.263 1.00 77.00 100 TYR A O 1
ATOM 791 N N . ARG A 1 101 ? 8.318 -7.945 -5.186 1.00 79.19 101 ARG A N 1
ATOM 792 C CA . ARG A 1 101 ? 7.521 -8.829 -6.033 1.00 79.19 101 ARG A CA 1
ATOM 793 C C . ARG A 1 101 ? 7.541 -8.389 -7.485 1.00 79.19 101 ARG A C 1
ATOM 795 O O . ARG A 1 101 ? 7.725 -9.244 -8.350 1.00 79.19 101 ARG A O 1
ATOM 802 N N . LEU A 1 102 ? 7.336 -7.101 -7.739 1.00 78.50 102 LEU A N 1
ATOM 803 C CA . LEU A 1 102 ? 7.133 -6.571 -9.084 1.00 78.50 102 LEU A CA 1
ATOM 804 C C . LEU A 1 102 ? 8.412 -6.558 -9.914 1.00 78.50 102 LEU A C 1
ATOM 806 O O . LEU A 1 102 ? 8.337 -6.687 -11.135 1.00 78.50 102 LEU A O 1
ATOM 810 N N . VAL A 1 103 ? 9.567 -6.418 -9.263 1.00 75.12 103 VAL A N 1
ATOM 811 C CA . VAL A 1 103 ? 10.819 -6.105 -9.957 1.00 75.12 103 VAL A CA 1
ATOM 812 C C . VAL A 1 103 ? 11.910 -7.126 -9.672 1.00 75.12 103 VAL A C 1
ATOM 814 O O . VAL A 1 103 ? 12.473 -7.700 -10.600 1.00 75.12 103 VAL A O 1
ATOM 817 N N . TYR A 1 104 ? 12.173 -7.403 -8.397 1.00 76.38 104 TYR A N 1
ATOM 818 C CA . TYR A 1 104 ? 13.342 -8.188 -7.989 1.00 76.38 104 TYR A CA 1
ATOM 819 C C . TYR A 1 104 ? 13.053 -9.692 -7.849 1.00 76.38 104 TYR A C 1
ATOM 821 O O . TYR A 1 104 ? 13.968 -10.519 -7.812 1.00 76.38 104 TYR A O 1
ATOM 829 N N . SER A 1 105 ? 11.779 -10.087 -7.786 1.00 83.62 105 SER A N 1
ATOM 830 C CA . SER A 1 105 ? 11.389 -11.493 -7.736 1.00 83.62 105 SER A CA 1
ATOM 831 C C . SER A 1 105 ? 11.499 -12.142 -9.114 1.00 83.62 105 SER A C 1
ATOM 833 O O . SER A 1 105 ? 11.199 -11.540 -10.145 1.00 83.62 105 SER A O 1
ATOM 835 N N . ARG A 1 106 ? 11.873 -13.425 -9.145 1.00 83.94 106 ARG A N 1
ATOM 836 C CA . ARG A 1 106 ? 12.018 -14.163 -10.406 1.00 83.94 106 ARG A CA 1
ATOM 837 C C . ARG A 1 106 ? 10.722 -14.193 -11.218 1.00 83.94 106 ARG A C 1
ATOM 839 O O . ARG A 1 106 ? 10.784 -14.106 -12.441 1.00 83.94 106 ARG A O 1
ATOM 846 N N . GLU A 1 107 ? 9.565 -14.363 -10.574 1.00 84.56 107 GLU A N 1
ATOM 847 C CA . GLU A 1 107 ? 8.304 -14.346 -11.319 1.00 84.56 107 GLU A CA 1
ATOM 848 C C . GLU A 1 107 ? 7.936 -12.935 -11.799 1.00 84.56 107 GLU A C 1
ATOM 850 O O . GLU A 1 107 ? 7.490 -12.820 -12.937 1.00 84.56 107 GLU A O 1
ATOM 855 N N . GLY A 1 108 ? 8.187 -11.886 -11.004 1.00 83.44 108 GLY A N 1
ATOM 856 C CA . GLY A 1 108 ? 7.976 -10.493 -11.423 1.00 83.44 108 GLY A CA 1
ATOM 857 C C . GLY A 1 108 ? 8.828 -10.115 -12.631 1.00 83.44 108 GLY A C 1
ATOM 858 O O . GLY A 1 108 ? 8.304 -9.644 -13.637 1.00 83.44 108 GLY A O 1
ATOM 859 N N . ALA A 1 109 ? 10.120 -10.454 -12.600 1.00 83.06 109 ALA A N 1
ATOM 860 C CA . ALA A 1 109 ? 11.019 -10.253 -13.732 1.00 83.06 109 ALA A CA 1
ATOM 861 C C . ALA A 1 109 ? 10.539 -10.997 -14.991 1.00 83.06 109 ALA A C 1
ATOM 863 O O . ALA A 1 109 ? 10.544 -10.433 -16.081 1.00 83.06 109 ALA A O 1
ATOM 864 N N . HIS A 1 110 ? 10.078 -12.249 -14.860 1.00 86.88 110 HIS A N 1
ATOM 865 C CA . HIS A 1 110 ? 9.534 -13.012 -15.991 1.00 86.88 110 HIS A CA 1
ATOM 866 C C . HIS A 1 110 ? 8.263 -12.393 -16.582 1.00 86.88 110 HIS A C 1
ATOM 868 O O . HIS A 1 110 ? 8.083 -12.412 -17.801 1.00 86.88 110 HIS A O 1
ATOM 874 N N . GLU A 1 111 ? 7.381 -11.886 -15.731 1.00 88.25 111 GLU A N 1
ATOM 875 C CA . GLU A 1 111 ? 6.146 -11.231 -16.142 1.00 88.25 111 GLU A CA 1
ATOM 876 C C . GLU A 1 111 ? 6.418 -9.893 -16.834 1.00 88.25 111 GLU A C 1
ATOM 878 O O . GLU A 1 111 ? 5.881 -9.630 -17.910 1.00 88.25 111 GLU A O 1
ATOM 883 N N . LEU A 1 112 ? 7.319 -9.087 -16.278 1.00 87.31 112 LEU A N 1
ATOM 884 C CA . LEU A 1 112 ? 7.748 -7.834 -16.881 1.00 87.31 112 LEU A CA 1
ATOM 885 C C . LEU A 1 112 ? 8.382 -8.059 -18.259 1.00 87.31 112 LEU A C 1
ATOM 887 O O . LEU A 1 112 ? 8.024 -7.396 -19.232 1.00 87.31 112 LEU A O 1
ATOM 891 N N . ASP A 1 113 ? 9.248 -9.065 -18.376 1.00 88.12 113 ASP A N 1
ATOM 892 C CA . ASP A 1 113 ? 9.824 -9.495 -19.651 1.00 88.12 113 ASP A CA 1
ATOM 893 C C . ASP A 1 113 ? 8.743 -9.884 -20.677 1.00 88.12 113 ASP A C 1
ATOM 895 O O . ASP A 1 113 ? 8.927 -9.690 -21.882 1.00 88.12 113 ASP A O 1
ATOM 899 N N . ALA A 1 114 ? 7.632 -10.476 -20.226 1.00 90.06 114 ALA A N 1
ATOM 900 C CA . ALA A 1 114 ? 6.506 -10.822 -21.088 1.00 90.06 114 ALA A CA 1
ATOM 901 C C . ALA A 1 114 ? 5.764 -9.568 -21.572 1.00 90.06 114 ALA A C 1
ATOM 903 O O . ALA A 1 114 ? 5.508 -9.462 -22.772 1.00 90.06 114 ALA A O 1
ATOM 904 N N . ILE A 1 115 ? 5.516 -8.597 -20.686 1.00 90.75 115 ILE A N 1
ATOM 905 C CA . ILE A 1 115 ? 4.899 -7.301 -21.016 1.00 90.75 115 ILE A CA 1
ATOM 906 C C . ILE A 1 115 ? 5.744 -6.551 -22.057 1.00 90.75 115 ILE A C 1
ATOM 908 O O . ILE A 1 115 ? 5.231 -6.120 -23.093 1.00 90.75 115 ILE A O 1
ATOM 912 N N . LEU A 1 116 ? 7.060 -6.449 -21.843 1.00 89.94 116 LEU A N 1
ATOM 913 C CA . LEU A 1 116 ? 7.969 -5.784 -22.784 1.00 89.94 116 LEU A CA 1
ATOM 914 C C . LEU A 1 116 ? 7.933 -6.438 -24.176 1.00 89.94 116 LEU A C 1
ATOM 916 O O . LEU A 1 116 ? 7.869 -5.745 -25.196 1.00 89.94 116 LEU A O 1
ATOM 920 N N . LYS A 1 117 ? 7.929 -7.777 -24.231 1.00 89.69 117 LYS A N 1
ATOM 921 C CA . LYS A 1 117 ? 7.860 -8.541 -25.490 1.00 89.69 117 LYS A CA 1
ATOM 922 C C . LYS A 1 117 ? 6.515 -8.380 -26.191 1.00 89.69 117 LYS A C 1
ATOM 924 O O . LYS A 1 117 ? 6.492 -8.202 -27.409 1.00 89.69 117 LYS A O 1
ATOM 929 N N . GLU A 1 118 ? 5.413 -8.422 -25.448 1.00 94.50 118 GLU A N 1
ATOM 930 C CA . GLU A 1 118 ? 4.061 -8.231 -25.983 1.00 94.50 118 GLU A CA 1
ATOM 931 C C . GLU A 1 118 ? 3.922 -6.874 -26.685 1.00 94.50 118 GLU A C 1
ATOM 933 O O . GLU A 1 118 ? 3.356 -6.780 -27.778 1.00 94.50 118 GLU A O 1
ATOM 938 N N . HIS A 1 119 ? 4.531 -5.835 -26.118 1.00 91.69 119 HIS A N 1
ATOM 939 C CA . HIS A 1 119 ? 4.508 -4.485 -26.671 1.00 91.69 119 HIS A CA 1
ATOM 940 C C . HIS A 1 119 ? 5.646 -4.179 -27.657 1.00 91.69 119 HIS A C 1
ATOM 942 O O . HIS A 1 119 ? 5.811 -3.026 -28.053 1.00 91.69 119 HIS A O 1
ATOM 948 N N . SER A 1 120 ? 6.371 -5.203 -28.131 1.00 90.31 120 SER A N 1
ATOM 949 C CA . SER A 1 120 ? 7.459 -5.073 -29.115 1.00 90.31 120 SER A CA 1
ATOM 950 C C . SER A 1 120 ? 8.560 -4.097 -28.686 1.00 90.31 120 SER A C 1
ATOM 952 O O . SER A 1 120 ? 9.082 -3.352 -29.520 1.00 90.31 120 SER A O 1
ATOM 954 N N . SER A 1 121 ? 8.895 -4.088 -27.394 1.00 88.88 121 SER A N 1
ATOM 955 C CA . SER A 1 121 ? 9.893 -3.169 -26.864 1.00 88.88 121 SER A CA 1
ATOM 956 C C . SER A 1 121 ? 11.296 -3.450 -27.409 1.00 88.88 121 SER A C 1
ATOM 958 O O . SER A 1 121 ? 11.669 -4.601 -27.644 1.00 88.88 121 SER A O 1
ATOM 960 N N . SER A 1 122 ? 12.086 -2.389 -27.588 1.00 87.00 122 SER A N 1
ATOM 961 C CA . SER A 1 122 ? 13.518 -2.477 -27.896 1.00 87.00 122 SER A CA 1
ATOM 962 C C . SER A 1 122 ? 14.411 -2.615 -26.661 1.00 87.00 122 SER A C 1
ATOM 964 O O . SER A 1 122 ? 15.630 -2.677 -26.815 1.00 87.00 122 SER A O 1
ATOM 966 N N . LEU A 1 123 ? 13.836 -2.596 -25.455 1.00 85.62 123 LEU A N 1
ATOM 967 C CA . LEU A 1 123 ? 14.589 -2.749 -24.214 1.00 85.62 123 LEU A CA 1
ATOM 968 C C . LEU A 1 123 ? 15.248 -4.138 -24.136 1.00 85.62 123 LEU A C 1
ATOM 970 O O . LEU A 1 123 ? 14.669 -5.120 -24.618 1.00 85.62 123 LEU A O 1
ATOM 974 N N . PRO A 1 124 ? 16.453 -4.245 -23.548 1.00 83.12 124 PRO A N 1
ATOM 975 C CA . PRO A 1 124 ? 17.036 -5.542 -23.234 1.00 83.12 124 PRO A CA 1
ATOM 976 C C . PRO A 1 124 ? 16.209 -6.261 -22.153 1.00 83.12 124 PRO A C 1
ATOM 978 O O . PRO A 1 124 ? 15.273 -5.696 -21.586 1.00 83.12 124 PRO A O 1
ATOM 981 N N . SER A 1 125 ? 16.543 -7.526 -21.876 1.00 80.06 125 SER A N 1
ATOM 982 C CA . SER A 1 125 ? 15.987 -8.231 -20.712 1.00 80.06 125 SER A CA 1
ATOM 983 C C . SER A 1 125 ? 16.214 -7.422 -19.442 1.00 80.06 125 SER A C 1
ATOM 985 O O . SER A 1 125 ? 17.288 -6.845 -19.277 1.00 80.06 125 SER A O 1
ATOM 987 N N . VAL A 1 126 ? 15.214 -7.402 -18.562 1.00 74.75 126 VAL A N 1
ATOM 988 C CA . VAL A 1 126 ? 15.281 -6.591 -17.344 1.00 74.75 126 VAL A CA 1
ATOM 989 C C . VAL A 1 126 ? 16.327 -7.148 -16.383 1.00 74.75 126 VAL A C 1
ATOM 991 O O . VAL A 1 126 ? 16.278 -8.320 -16.005 1.00 74.75 126 VAL A O 1
ATOM 994 N N . ASP A 1 127 ? 17.264 -6.287 -16.001 1.00 74.62 127 ASP A N 1
ATOM 995 C CA . ASP A 1 127 ? 18.182 -6.447 -14.878 1.00 74.62 127 ASP A CA 1
ATOM 996 C C . ASP A 1 127 ? 17.920 -5.355 -13.826 1.00 74.62 127 ASP A C 1
ATOM 998 O O . ASP A 1 127 ? 17.077 -4.478 -14.033 1.00 74.62 127 ASP A O 1
ATOM 1002 N N . ASP A 1 128 ? 18.619 -5.422 -12.689 1.00 73.31 128 ASP A N 1
ATOM 1003 C CA . ASP A 1 128 ? 18.428 -4.491 -11.567 1.00 73.31 128 ASP A CA 1
ATOM 1004 C C . ASP A 1 128 ? 18.651 -3.024 -11.990 1.00 73.31 128 ASP A C 1
ATOM 1006 O O . ASP A 1 128 ? 17.921 -2.130 -11.571 1.00 73.31 128 ASP A O 1
ATOM 1010 N N . GLU A 1 129 ? 19.610 -2.769 -12.885 1.00 76.31 129 GLU A N 1
ATOM 1011 C CA . GLU A 1 129 ? 19.905 -1.416 -13.361 1.00 76.31 129 GLU A CA 1
ATOM 1012 C C . GLU A 1 129 ? 18.811 -0.848 -14.267 1.00 76.31 129 GLU A C 1
ATOM 1014 O O . GLU A 1 129 ? 18.546 0.355 -14.238 1.00 76.31 129 GLU A O 1
ATOM 1019 N N . LEU A 1 130 ? 18.212 -1.684 -15.114 1.00 75.00 130 LEU A N 1
ATOM 1020 C CA . LEU A 1 130 ? 17.108 -1.287 -15.977 1.00 75.00 130 LEU A CA 1
ATOM 1021 C C . LEU A 1 130 ? 15.815 -1.119 -15.168 1.00 75.00 130 LEU A C 1
ATOM 1023 O O . LEU A 1 130 ? 15.057 -0.184 -15.413 1.00 75.00 130 LEU A O 1
ATOM 1027 N N . ALA A 1 131 ? 15.602 -1.982 -14.178 1.00 77.50 131 ALA A N 1
ATOM 1028 C CA . ALA A 1 131 ? 14.513 -1.901 -13.216 1.00 77.50 131 ALA A CA 1
ATOM 1029 C C . ALA A 1 131 ? 14.441 -0.542 -12.504 1.00 77.50 131 ALA A C 1
ATOM 1031 O O . ALA A 1 131 ? 13.374 0.076 -12.466 1.00 77.50 131 ALA A O 1
ATOM 1032 N N . ASP A 1 132 ? 15.579 -0.040 -12.019 1.00 79.62 132 ASP A N 1
ATOM 1033 C CA . ASP A 1 132 ? 15.668 1.245 -11.315 1.00 79.62 132 ASP A CA 1
ATOM 1034 C C . ASP A 1 132 ? 15.227 2.444 -12.178 1.00 79.62 132 ASP A C 1
ATOM 1036 O O . ASP A 1 132 ? 14.810 3.474 -11.652 1.00 79.62 132 ASP A O 1
ATOM 1040 N N . ILE A 1 133 ? 15.269 2.331 -13.512 1.00 79.50 133 ILE A N 1
ATOM 1041 C CA . ILE A 1 133 ? 14.888 3.420 -14.430 1.00 79.50 133 ILE A CA 1
ATOM 1042 C C . ILE A 1 133 ? 13.376 3.672 -14.422 1.00 79.50 133 ILE A C 1
ATOM 1044 O O . ILE A 1 133 ? 12.933 4.798 -14.652 1.00 79.50 133 ILE A O 1
ATOM 1048 N N . PHE A 1 134 ? 12.577 2.630 -14.201 1.00 80.69 134 PHE A N 1
ATOM 1049 C CA . PHE A 1 134 ? 11.119 2.687 -14.322 1.00 80.69 134 PHE A CA 1
ATOM 1050 C C . PHE A 1 134 ? 10.392 2.122 -13.100 1.00 80.69 134 PHE A C 1
ATOM 1052 O O . PHE A 1 134 ? 9.189 1.857 -13.165 1.00 80.69 134 PHE A O 1
ATOM 1059 N N . ILE A 1 135 ? 11.113 1.953 -11.990 1.00 83.62 135 ILE A N 1
ATOM 1060 C CA . ILE A 1 135 ? 10.587 1.434 -10.729 1.00 83.62 135 ILE A CA 1
ATOM 1061 C C . ILE A 1 135 ? 9.365 2.232 -10.258 1.00 83.62 135 ILE A C 1
ATOM 1063 O O . ILE A 1 135 ? 8.361 1.630 -9.900 1.00 83.62 135 ILE A O 1
ATOM 1067 N N . ASP A 1 136 ? 9.374 3.562 -10.382 1.00 80.44 136 ASP A N 1
ATOM 1068 C CA . ASP A 1 136 ? 8.241 4.411 -9.988 1.00 80.44 136 ASP A CA 1
ATOM 1069 C C . ASP A 1 136 ? 6.950 4.086 -10.762 1.00 80.44 136 ASP A C 1
ATOM 1071 O O . ASP A 1 136 ? 5.884 3.957 -10.164 1.00 80.44 136 ASP A O 1
ATOM 1075 N N . ASP A 1 137 ? 7.036 3.890 -12.084 1.00 82.25 137 ASP A N 1
ATOM 1076 C CA . ASP A 1 137 ? 5.872 3.514 -12.905 1.00 82.25 137 ASP A CA 1
ATOM 1077 C C . ASP A 1 137 ? 5.458 2.043 -12.680 1.00 82.25 137 ASP A C 1
ATOM 1079 O O . ASP A 1 137 ? 4.298 1.683 -12.908 1.00 82.25 137 ASP A O 1
ATOM 1083 N N . LEU A 1 138 ? 6.388 1.171 -12.268 1.00 83.19 138 LEU A N 1
ATOM 1084 C CA . LEU A 1 138 ? 6.067 -0.214 -11.913 1.00 83.19 138 LEU A CA 1
ATOM 1085 C C . LEU A 1 138 ? 5.370 -0.312 -10.569 1.00 83.19 138 LEU A C 1
ATOM 1087 O O . LEU A 1 138 ? 4.473 -1.131 -10.419 1.00 83.19 138 LEU A O 1
ATOM 1091 N N . LEU A 1 139 ? 5.727 0.522 -9.604 1.00 84.94 139 LEU A N 1
ATOM 1092 C CA . LEU A 1 139 ? 5.074 0.531 -8.298 1.00 84.94 139 LEU A CA 1
ATOM 1093 C C . LEU A 1 139 ? 3.653 1.083 -8.354 1.00 84.94 139 LEU A C 1
ATOM 1095 O O . LEU A 1 139 ? 2.836 0.766 -7.495 1.00 84.94 139 LEU A O 1
ATOM 1099 N N . ASP A 1 140 ? 3.327 1.812 -9.418 1.00 83.31 140 ASP A N 1
ATOM 1100 C CA . ASP A 1 140 ? 1.954 2.149 -9.774 1.00 83.31 140 ASP A CA 1
ATOM 1101 C C . ASP A 1 140 ? 1.133 0.939 -10.254 1.00 83.31 140 ASP A C 1
ATOM 1103 O O . ASP A 1 140 ? -0.093 1.043 -10.326 1.00 83.31 140 ASP A O 1
ATOM 1107 N N . ARG A 1 141 ? 1.766 -0.184 -10.618 1.00 85.56 141 ARG A N 1
ATOM 1108 C CA . ARG A 1 141 ? 1.088 -1.355 -11.189 1.00 85.56 141 ARG A CA 1
ATOM 1109 C C . ARG A 1 141 ? 0.367 -2.186 -10.141 1.00 85.56 141 ARG A C 1
ATOM 1111 O O . ARG A 1 141 ? -0.661 -2.776 -10.460 1.00 85.56 141 ARG A O 1
ATOM 1118 N N . ALA A 1 142 ? 0.926 -2.317 -8.943 1.00 87.81 142 ALA A N 1
ATOM 1119 C CA . ALA A 1 142 ? 0.316 -3.164 -7.935 1.00 87.81 142 ALA A CA 1
ATOM 1120 C C . ALA A 1 142 ? 0.645 -2.742 -6.510 1.00 87.81 142 ALA A C 1
ATOM 1122 O O . ALA A 1 142 ? 1.732 -2.254 -6.196 1.00 87.81 142 ALA A O 1
ATOM 1123 N N . LEU A 1 143 ? -0.308 -3.033 -5.636 1.00 90.12 143 LEU A N 1
ATOM 1124 C CA . LEU A 1 143 ? -0.224 -2.809 -4.210 1.00 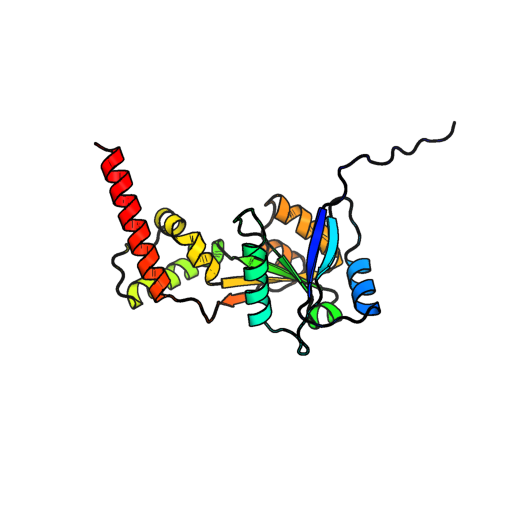90.12 143 LEU A CA 1
ATOM 1125 C C . LEU A 1 143 ? -0.255 -4.150 -3.491 1.00 90.12 143 LEU A C 1
ATOM 1127 O O . LEU A 1 143 ? -1.161 -4.958 -3.708 1.00 90.12 143 LEU A O 1
ATOM 1131 N N . THR A 1 144 ? 0.700 -4.363 -2.596 1.00 90.88 144 THR A N 1
ATOM 1132 C CA . THR A 1 144 ? 0.625 -5.470 -1.655 1.00 90.88 144 THR A CA 1
ATOM 1133 C C . THR A 1 144 ? -0.099 -5.013 -0.405 1.00 90.88 144 THR A C 1
ATOM 1135 O O . THR A 1 144 ? 0.147 -3.924 0.117 1.00 90.88 144 THR A O 1
ATOM 1138 N N . TYR A 1 145 ? -1.003 -5.854 0.083 1.00 94.31 145 TYR A N 1
ATOM 1139 C CA . TYR A 1 145 ? -1.723 -5.611 1.317 1.00 94.31 145 TYR A CA 1
ATOM 1140 C C . TYR A 1 145 ? -1.898 -6.891 2.126 1.00 94.31 145 TYR A C 1
ATOM 1142 O O . TYR A 1 145 ? -1.871 -8.007 1.606 1.00 94.31 145 TYR A O 1
ATOM 1150 N N . GLY A 1 146 ? -2.107 -6.721 3.422 1.00 95.31 146 GLY A N 1
ATOM 1151 C CA . GLY A 1 146 ? -2.463 -7.807 4.317 1.00 95.31 146 GLY A CA 1
ATOM 1152 C C . GLY A 1 146 ? -3.086 -7.279 5.596 1.00 95.31 146 GLY A C 1
ATOM 1153 O O . GLY A 1 146 ? -3.131 -6.071 5.835 1.00 95.31 146 GLY A O 1
ATOM 1154 N N . ARG A 1 147 ? -3.595 -8.196 6.418 1.00 95.88 147 ARG A N 1
ATOM 1155 C CA . ARG A 1 147 ? -4.195 -7.858 7.709 1.00 95.88 147 ARG A CA 1
ATOM 1156 C C . ARG A 1 147 ? -3.207 -8.113 8.835 1.00 95.88 147 ARG A C 1
ATOM 1158 O O . ARG A 1 147 ? -2.612 -9.185 8.906 1.00 95.88 147 ARG A O 1
ATOM 1165 N N . ILE A 1 148 ? -3.093 -7.143 9.731 1.00 95.62 148 ILE A N 1
ATOM 1166 C CA . ILE A 1 148 ? -2.414 -7.286 11.019 1.00 95.62 148 ILE A CA 1
ATOM 1167 C C . ILE A 1 148 ? -3.425 -7.068 12.137 1.00 95.62 148 ILE A C 1
ATOM 1169 O O . ILE A 1 148 ? -4.415 -6.355 11.961 1.00 95.62 148 ILE A O 1
ATOM 1173 N N . LYS A 1 149 ? -3.200 -7.671 13.301 1.00 93.50 149 LYS A N 1
ATOM 1174 C CA . LYS A 1 149 ? -4.065 -7.426 14.460 1.00 93.50 149 LYS A CA 1
ATOM 1175 C C . LYS A 1 149 ? -3.917 -5.987 14.951 1.00 93.50 149 LYS A C 1
ATOM 1177 O O . LYS A 1 149 ? -2.823 -5.428 14.866 1.00 93.50 149 LYS A O 1
ATOM 1182 N N . LYS A 1 150 ? -4.989 -5.390 15.484 1.00 92.19 150 LYS A N 1
ATOM 1183 C CA . LYS A 1 150 ? -4.964 -3.993 15.962 1.00 92.19 150 LYS A CA 1
ATOM 1184 C C . LYS A 1 150 ? -3.908 -3.756 17.035 1.00 92.19 150 LYS A C 1
ATOM 1186 O O . LYS A 1 150 ? -3.243 -2.727 16.989 1.00 92.19 150 LYS A O 1
ATOM 1191 N N . GLU A 1 151 ? -3.698 -4.714 17.939 1.00 89.69 151 GLU A N 1
ATOM 1192 C CA . GLU A 1 151 ? -2.681 -4.593 18.989 1.00 89.69 151 GLU A CA 1
ATOM 1193 C C . GLU A 1 151 ? -1.240 -4.500 18.454 1.00 89.69 151 GLU A C 1
ATOM 1195 O O . GLU A 1 151 ? -0.354 -4.038 19.168 1.00 89.69 151 GLU A O 1
ATOM 1200 N N . ASN A 1 152 ? -0.999 -4.897 17.199 1.00 91.38 152 ASN A N 1
ATOM 1201 C CA . ASN A 1 152 ? 0.318 -4.834 16.565 1.00 91.38 152 ASN A CA 1
ATOM 1202 C C . ASN A 1 152 ? 0.570 -3.499 15.843 1.00 91.38 152 ASN A C 1
ATOM 1204 O O . ASN A 1 152 ? 1.644 -3.323 15.271 1.00 91.38 152 ASN A O 1
ATOM 1208 N N . PHE A 1 153 ? -0.383 -2.560 15.856 1.00 93.19 153 PHE A N 1
ATOM 1209 C CA . PHE A 1 153 ? -0.297 -1.298 15.116 1.00 93.19 153 PHE A CA 1
ATOM 1210 C C . PHE A 1 153 ? 0.971 -0.492 15.426 1.00 93.19 153 PHE A C 1
ATOM 1212 O O . PHE A 1 153 ? 1.717 -0.172 14.505 1.00 93.19 153 PHE A O 1
ATOM 1219 N N . GLU A 1 154 ? 1.256 -0.209 16.701 1.00 90.56 154 GLU A N 1
ATOM 1220 C CA . GLU A 1 154 ? 2.427 0.600 17.073 1.00 90.56 154 GLU A CA 1
ATOM 1221 C C . GLU A 1 154 ? 3.741 -0.102 16.696 1.00 90.56 154 GLU A C 1
ATOM 1223 O O . GLU A 1 154 ? 4.691 0.540 16.258 1.00 90.56 154 GLU A O 1
ATOM 1228 N N . THR A 1 155 ? 3.780 -1.436 16.798 1.00 90.62 155 THR A N 1
ATOM 1229 C CA . THR A 1 155 ? 4.945 -2.227 16.377 1.00 90.62 155 THR A CA 1
ATOM 1230 C C . THR A 1 155 ? 5.121 -2.185 14.861 1.00 90.62 155 THR A C 1
ATOM 1232 O O . THR A 1 155 ? 6.242 -2.022 14.388 1.00 90.62 155 THR A O 1
ATOM 1235 N N . ALA A 1 156 ? 4.035 -2.297 14.094 1.00 92.00 156 ALA A N 1
ATOM 1236 C CA . ALA A 1 156 ? 4.079 -2.192 12.641 1.00 92.00 156 ALA A CA 1
ATOM 1237 C C . ALA A 1 156 ? 4.532 -0.796 12.198 1.00 92.00 156 ALA A C 1
ATOM 1239 O O . ALA A 1 156 ? 5.442 -0.696 11.381 1.00 92.00 156 ALA A O 1
ATOM 1240 N N . TRP A 1 157 ? 3.961 0.263 12.788 1.00 91.38 157 TRP A N 1
ATOM 1241 C CA . TRP A 1 157 ? 4.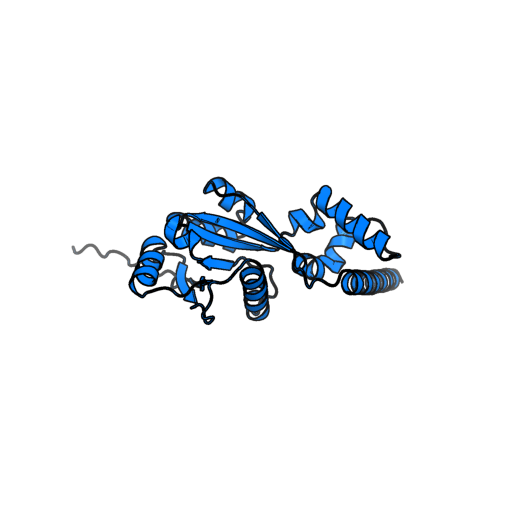384 1.645 12.554 1.00 91.38 157 TRP A CA 1
ATOM 1242 C C . TRP A 1 157 ? 5.883 1.813 12.808 1.00 91.38 157 TRP A C 1
ATOM 1244 O O . TRP A 1 157 ? 6.617 2.204 11.909 1.00 91.38 157 TRP A O 1
ATOM 1254 N N . ALA A 1 158 ? 6.350 1.434 13.999 1.00 89.50 158 ALA A N 1
ATOM 1255 C CA . ALA A 1 158 ? 7.738 1.627 14.399 1.00 89.50 158 ALA A CA 1
ATOM 1256 C C . ALA A 1 158 ? 8.741 0.853 13.537 1.00 89.50 158 ALA A C 1
ATOM 1258 O O . ALA A 1 158 ? 9.848 1.335 13.331 1.00 89.50 158 ALA A O 1
ATOM 1259 N N . ASN A 1 159 ? 8.386 -0.344 13.057 1.00 90.06 159 ASN A N 1
ATOM 1260 C CA . ASN A 1 159 ? 9.276 -1.130 12.203 1.00 90.06 159 ASN A CA 1
ATOM 1261 C C . ASN A 1 159 ? 9.324 -0.605 10.770 1.00 90.06 159 ASN A C 1
ATOM 1263 O O . ASN A 1 159 ? 10.400 -0.593 10.181 1.00 90.06 159 ASN A O 1
ATOM 1267 N N . LEU A 1 160 ? 8.186 -0.191 10.213 1.00 87.69 160 LEU A N 1
ATOM 1268 C CA . LEU A 1 160 ? 8.127 0.293 8.836 1.00 87.69 160 LEU A CA 1
ATOM 1269 C C . LEU A 1 160 ? 8.687 1.710 8.701 1.00 87.69 160 LEU A C 1
ATOM 1271 O O . LEU A 1 160 ? 9.316 2.007 7.696 1.00 87.69 160 LEU A O 1
ATOM 1275 N N . ASP A 1 161 ? 8.502 2.564 9.709 1.00 84.75 161 ASP A N 1
ATOM 1276 C CA . ASP A 1 161 ? 9.013 3.942 9.702 1.00 84.75 161 ASP A CA 1
ATOM 1277 C C . ASP A 1 161 ? 10.549 4.006 9.622 1.00 84.75 161 ASP A C 1
ATOM 1279 O O . ASP A 1 161 ? 11.120 4.897 8.997 1.00 84.75 161 ASP A O 1
ATOM 1283 N N . ILE A 1 162 ? 11.233 3.018 10.207 1.00 85.44 162 ILE A N 1
ATOM 1284 C CA . ILE A 1 162 ? 12.699 2.911 10.172 1.00 85.44 162 ILE A CA 1
ATOM 1285 C C . ILE A 1 162 ? 13.206 1.881 9.150 1.00 85.44 162 ILE A C 1
ATOM 1287 O O . ILE A 1 162 ? 14.387 1.529 9.193 1.00 85.44 162 ILE A O 1
ATOM 1291 N N . ASP A 1 163 ? 12.320 1.360 8.292 1.00 83.81 163 ASP A N 1
ATOM 1292 C CA . ASP A 1 163 ? 12.602 0.290 7.325 1.00 83.81 163 ASP A CA 1
ATOM 1293 C C . ASP A 1 163 ? 13.288 -0.953 7.954 1.00 83.81 163 ASP A C 1
ATOM 1295 O O . ASP A 1 163 ? 14.164 -1.577 7.355 1.00 83.81 163 ASP A O 1
ATOM 1299 N N . ASN A 1 164 ? 12.920 -1.326 9.188 1.00 85.12 164 ASN A N 1
ATOM 1300 C CA . ASN A 1 164 ? 13.467 -2.506 9.878 1.00 85.12 164 ASN A CA 1
ATOM 1301 C C . ASN A 1 164 ? 12.782 -3.821 9.473 1.00 85.12 164 ASN A C 1
ATOM 1303 O O . ASN A 1 164 ? 13.408 -4.875 9.561 1.00 85.12 164 ASN A O 1
ATOM 1307 N N . MET A 1 165 ? 11.515 -3.770 9.055 1.00 86.69 165 MET A N 1
ATOM 1308 C CA . MET A 1 165 ? 10.772 -4.917 8.516 1.00 86.69 165 MET A CA 1
ATOM 1309 C C . MET A 1 165 ? 9.909 -4.478 7.340 1.00 86.69 165 MET A C 1
ATOM 1311 O O . MET A 1 165 ? 9.424 -3.347 7.313 1.00 86.69 165 MET A O 1
ATOM 1315 N N . ASP A 1 166 ? 9.654 -5.396 6.411 1.00 86.50 166 ASP A N 1
ATOM 1316 C CA . ASP A 1 166 ? 8.715 -5.174 5.313 1.00 86.50 166 ASP A CA 1
ATOM 1317 C C . ASP A 1 166 ? 7.278 -5.584 5.675 1.00 86.50 166 ASP A C 1
ATOM 1319 O O . ASP A 1 166 ? 7.025 -6.373 6.589 1.00 86.50 166 ASP A O 1
ATOM 1323 N N . VAL A 1 167 ? 6.305 -5.075 4.907 1.00 88.88 167 VAL A N 1
ATOM 1324 C CA . VAL A 1 167 ? 4.871 -5.382 5.088 1.00 88.88 167 VAL A CA 1
ATOM 1325 C C . VAL A 1 167 ? 4.605 -6.888 5.079 1.00 88.88 167 VAL A C 1
ATOM 1327 O O . VAL A 1 167 ? 3.796 -7.361 5.874 1.00 88.88 167 VAL A O 1
ATOM 1330 N N . GLY A 1 168 ? 5.292 -7.640 4.213 1.00 87.56 168 GLY A N 1
ATOM 1331 C CA . GLY A 1 168 ? 5.153 -9.095 4.139 1.00 87.56 168 GLY A CA 1
ATOM 1332 C C . GLY A 1 168 ? 5.464 -9.781 5.468 1.00 87.56 168 GLY A C 1
ATOM 1333 O O . GLY A 1 168 ? 4.646 -10.553 5.961 1.00 87.56 168 GLY A O 1
ATOM 1334 N N . GLU A 1 169 ? 6.592 -9.429 6.088 1.00 89.38 169 GLU A N 1
ATOM 1335 C CA . GLU A 1 169 ? 7.023 -10.007 7.363 1.00 89.38 169 GLU A CA 1
ATOM 1336 C C . GLU A 1 169 ? 6.024 -9.688 8.485 1.00 89.38 169 GLU A C 1
ATOM 1338 O O . GLU A 1 169 ? 5.591 -10.581 9.212 1.00 89.38 169 GLU A O 1
ATOM 1343 N N . LEU A 1 170 ? 5.572 -8.433 8.581 1.00 91.19 170 LEU A N 1
ATOM 1344 C CA . LEU A 1 170 ? 4.619 -8.000 9.612 1.00 91.19 170 LEU A CA 1
ATOM 1345 C C . LEU A 1 170 ? 3.241 -8.664 9.482 1.00 91.19 170 LEU A C 1
ATOM 1347 O O . LEU A 1 170 ? 2.592 -8.983 10.488 1.00 91.19 170 LEU A O 1
ATOM 1351 N N . VAL A 1 171 ? 2.780 -8.865 8.245 1.00 92.25 171 VAL A N 1
ATOM 1352 C CA . VAL A 1 171 ? 1.526 -9.569 7.953 1.00 92.25 171 VAL A CA 1
ATOM 1353 C C . VAL A 1 171 ? 1.643 -11.038 8.348 1.00 92.25 171 VAL A C 1
ATOM 1355 O O . VAL A 1 171 ? 0.768 -11.545 9.052 1.00 92.25 171 VAL A O 1
ATOM 1358 N N . GLU A 1 172 ? 2.727 -11.709 7.960 1.00 91.62 172 GLU A N 1
ATOM 1359 C CA . GLU A 1 172 ? 2.960 -13.119 8.285 1.00 91.62 172 GLU A CA 1
ATOM 1360 C C . GLU A 1 172 ? 3.096 -13.355 9.795 1.00 91.62 172 GLU A C 1
ATOM 1362 O O . GLU A 1 172 ? 2.454 -14.260 10.336 1.00 91.62 172 GLU A O 1
ATOM 1367 N N . GLU A 1 173 ? 3.850 -12.513 10.509 1.00 91.31 173 GLU A N 1
ATOM 1368 C CA . GLU A 1 173 ? 3.994 -12.603 11.969 1.00 91.31 173 GLU A CA 1
ATOM 1369 C C . GLU A 1 173 ? 2.670 -12.377 12.712 1.00 91.31 173 GLU A C 1
ATOM 1371 O O . GLU A 1 173 ? 2.418 -12.981 13.759 1.00 91.31 173 GLU A O 1
ATOM 1376 N N . SER A 1 174 ? 1.781 -11.559 12.145 1.00 88.38 174 SER A N 1
ATOM 1377 C CA . SER A 1 174 ? 0.430 -11.350 12.674 1.00 88.38 174 SER A CA 1
ATOM 1378 C C . SER A 1 174 ? -0.531 -12.510 12.368 1.00 88.38 174 SER A C 1
ATOM 1380 O O . SER A 1 174 ? -1.665 -12.508 12.857 1.00 88.38 174 SER A O 1
ATOM 1382 N N . GLY A 1 175 ? -0.094 -13.510 11.592 1.00 88.31 175 GLY A N 1
ATOM 1383 C CA . GLY A 1 175 ? -0.912 -14.628 11.113 1.00 88.31 175 GLY A CA 1
ATOM 1384 C C . GLY A 1 175 ? -1.821 -14.270 9.934 1.00 88.31 175 GLY A C 1
ATOM 1385 O O . GLY A 1 175 ? -2.747 -15.023 9.629 1.00 88.31 175 GLY A O 1
ATOM 1386 N N . GLY A 1 176 ? -1.587 -13.119 9.302 1.00 89.94 176 GLY A N 1
ATOM 1387 C CA . GLY A 1 176 ? -2.294 -12.667 8.114 1.00 89.94 176 GLY A CA 1
ATOM 1388 C C . GLY A 1 176 ? -1.793 -13.348 6.841 1.00 89.94 176 GLY A C 1
ATOM 1389 O O . GLY A 1 176 ? -0.797 -14.068 6.827 1.00 89.94 176 GLY A O 1
ATOM 1390 N N . THR A 1 177 ? -2.511 -13.124 5.742 1.00 91.62 177 THR A N 1
ATOM 1391 C CA . THR A 1 177 ? -2.099 -13.561 4.403 1.00 91.62 177 THR A CA 1
ATOM 1392 C C . THR A 1 177 ? -1.841 -12.343 3.538 1.00 91.62 177 THR A C 1
ATOM 1394 O O . THR A 1 177 ? -2.687 -11.451 3.455 1.00 91.62 177 THR A O 1
ATOM 1397 N N . LEU A 1 178 ? -0.676 -12.329 2.897 1.00 91.00 178 LEU A N 1
ATOM 1398 C CA . LEU A 1 178 ? -0.292 -11.295 1.953 1.00 91.00 178 LEU A CA 1
ATOM 1399 C C . LEU A 1 178 ? -1.044 -11.480 0.632 1.00 91.00 178 LEU A C 1
ATOM 1401 O O . LEU A 1 178 ? -1.161 -12.595 0.119 1.00 91.00 178 LEU A O 1
ATOM 1405 N N . GLN A 1 179 ? -1.555 -10.387 0.085 1.00 91.50 179 GLN A N 1
ATOM 1406 C CA . GLN A 1 179 ? -2.289 -10.361 -1.171 1.00 91.50 179 GLN A CA 1
ATOM 1407 C C . GLN A 1 179 ? -1.783 -9.227 -2.058 1.00 91.50 179 GLN A C 1
ATOM 1409 O O . GLN A 1 179 ? -1.327 -8.198 -1.564 1.00 91.50 179 GLN A O 1
ATOM 1414 N N . LEU A 1 180 ? -1.907 -9.418 -3.370 1.00 88.88 180 LEU A N 1
ATOM 1415 C CA . LEU A 1 180 ? -1.546 -8.437 -4.388 1.00 88.88 180 LEU A CA 1
ATOM 1416 C C . LEU A 1 180 ? -2.819 -7.911 -5.058 1.00 88.88 180 LEU A C 1
ATOM 1418 O O . LEU A 1 180 ? -3.676 -8.701 -5.458 1.00 88.88 180 LEU A O 1
ATOM 1422 N N . ILE A 1 181 ? -2.924 -6.593 -5.193 1.00 89.81 181 ILE A N 1
ATOM 1423 C CA . ILE A 1 181 ? -3.964 -5.909 -5.964 1.00 89.81 181 ILE A CA 1
ATOM 1424 C C . ILE A 1 181 ? -3.269 -5.268 -7.156 1.00 89.81 181 ILE A C 1
ATOM 1426 O O . ILE A 1 181 ? -2.485 -4.339 -6.977 1.00 89.81 181 ILE A O 1
ATOM 1430 N N . GLU A 1 182 ? -3.538 -5.769 -8.356 1.00 87.12 182 GLU A N 1
ATOM 1431 C CA . GLU A 1 182 ? -3.102 -5.108 -9.584 1.00 87.12 182 GLU A CA 1
ATOM 1432 C C . GLU A 1 182 ? -4.024 -3.929 -9.898 1.00 87.12 182 GLU A C 1
ATOM 1434 O O . GLU A 1 182 ? -5.238 -4.018 -9.714 1.00 87.12 182 GLU A O 1
ATOM 1439 N N . ASP A 1 183 ? -3.451 -2.837 -10.394 1.00 86.62 183 ASP A N 1
ATOM 1440 C CA . ASP A 1 183 ? -4.202 -1.693 -10.886 1.00 86.62 183 ASP A CA 1
ATOM 1441 C C . ASP A 1 183 ? -4.831 -2.034 -12.249 1.00 86.62 183 ASP A C 1
ATOM 1443 O O . ASP A 1 183 ? -4.102 -2.179 -13.239 1.00 86.62 183 ASP A O 1
ATOM 1447 N N . PRO A 1 184 ? -6.170 -2.140 -12.346 1.00 80.56 184 PRO A N 1
ATOM 1448 C CA . PRO A 1 184 ? -6.831 -2.441 -13.612 1.00 80.56 184 PRO A CA 1
ATOM 1449 C C . PRO A 1 184 ? -6.663 -1.324 -14.652 1.00 80.56 184 PRO A C 1
ATOM 1451 O O . PRO A 1 184 ? -6.811 -1.580 -15.848 1.00 80.56 184 PRO A O 1
ATOM 1454 N N . ASP A 1 185 ? -6.353 -0.101 -14.214 1.00 84.62 185 ASP A N 1
ATOM 1455 C CA . ASP A 1 185 ? -6.172 1.067 -15.074 1.00 84.62 185 ASP A CA 1
ATOM 1456 C C . ASP A 1 185 ? -4.697 1.293 -15.461 1.00 84.62 185 ASP A C 1
ATOM 1458 O O . ASP A 1 185 ? -4.372 2.284 -16.128 1.00 84.62 185 ASP A O 1
ATOM 1462 N N . TRP A 1 186 ? -3.786 0.388 -15.079 1.00 88.06 186 TRP A N 1
ATOM 1463 C CA . TRP A 1 186 ? -2.375 0.503 -15.438 1.00 88.06 186 TRP A CA 1
ATOM 1464 C C . TRP A 1 186 ? -2.155 0.305 -16.943 1.00 88.06 186 TRP A C 1
ATOM 1466 O O . TRP A 1 186 ? -2.382 -0.763 -17.517 1.00 88.06 186 TRP A O 1
ATOM 1476 N N . ASP A 1 187 ? -1.680 1.360 -17.607 1.00 90.25 187 ASP A N 1
ATOM 1477 C CA . ASP A 1 187 ? -1.432 1.357 -19.048 1.00 90.25 187 ASP A CA 1
ATOM 1478 C C . ASP A 1 187 ? -0.039 0.789 -19.360 1.00 90.25 187 ASP A C 1
ATOM 1480 O O . ASP A 1 187 ? 0.950 1.521 -19.479 1.00 90.25 187 ASP A O 1
ATOM 1484 N N . ALA A 1 188 ? 0.015 -0.530 -19.555 1.00 90.44 188 ALA A N 1
ATOM 1485 C CA . ALA A 1 188 ? 1.226 -1.260 -19.936 1.00 90.44 188 ALA A CA 1
ATOM 1486 C C . ALA A 1 188 ? 1.910 -0.684 -21.191 1.00 90.44 188 ALA A C 1
ATOM 1488 O O . ALA A 1 188 ? 3.138 -0.649 -21.289 1.00 90.44 188 ALA A O 1
ATOM 1489 N N . LYS A 1 189 ? 1.138 -0.165 -22.155 1.00 90.88 189 LYS A N 1
ATOM 1490 C CA . LYS A 1 189 ? 1.694 0.430 -23.376 1.00 90.88 189 LYS A CA 1
ATOM 1491 C C . LYS A 1 189 ? 2.341 1.783 -23.086 1.00 90.88 189 LYS A C 1
ATOM 1493 O O . LYS A 1 189 ? 3.398 2.089 -23.645 1.00 90.88 189 LYS A O 1
ATOM 1498 N N . ALA A 1 190 ? 1.707 2.613 -22.258 1.00 90.44 190 ALA A N 1
ATOM 1499 C CA . ALA A 1 190 ? 2.296 3.871 -21.817 1.00 90.44 190 ALA A CA 1
ATOM 1500 C C . ALA A 1 190 ? 3.562 3.629 -20.990 1.00 90.44 190 ALA A C 1
ATOM 1502 O O . ALA A 1 190 ? 4.549 4.328 -21.223 1.00 90.44 190 ALA A O 1
ATOM 1503 N N . PHE A 1 191 ? 3.546 2.626 -20.106 1.00 90.50 191 PHE A N 1
ATOM 1504 C CA . PHE A 1 191 ? 4.713 2.169 -19.354 1.00 90.50 191 PHE A CA 1
ATOM 1505 C C . PHE A 1 191 ? 5.878 1.811 -20.287 1.00 90.50 191 PHE A C 1
ATOM 1507 O O . PHE A 1 191 ? 6.932 2.438 -20.208 1.00 90.50 191 PHE A O 1
ATOM 1514 N N . VAL A 1 192 ? 5.672 0.898 -21.246 1.00 90.62 192 VAL A N 1
ATOM 1515 C CA . VAL A 1 192 ? 6.725 0.459 -22.185 1.00 90.62 192 VAL A CA 1
ATOM 1516 C C . VAL A 1 192 ? 7.340 1.644 -22.934 1.00 90.62 192 VAL A C 1
ATOM 1518 O O . VAL A 1 192 ? 8.560 1.749 -23.050 1.00 90.62 192 VAL A O 1
ATOM 1521 N N . ARG A 1 193 ? 6.508 2.581 -23.408 1.00 90.94 193 ARG A N 1
ATOM 1522 C CA . ARG A 1 193 ? 6.995 3.788 -24.092 1.00 90.94 193 ARG A CA 1
ATOM 1523 C C . ARG A 1 193 ? 7.874 4.648 -23.178 1.00 90.94 193 ARG A C 1
ATOM 1525 O O . ARG A 1 193 ? 8.933 5.089 -23.613 1.00 90.94 193 ARG A O 1
ATOM 1532 N N . LYS A 1 194 ? 7.436 4.910 -21.943 1.00 88.81 194 LYS A N 1
ATOM 1533 C CA . LYS A 1 194 ? 8.202 5.718 -20.981 1.00 88.81 194 LYS A CA 1
ATOM 1534 C C . LYS A 1 194 ? 9.521 5.040 -20.608 1.00 88.81 194 LYS A C 1
ATOM 1536 O O . LYS A 1 194 ? 10.549 5.708 -20.589 1.00 88.81 194 LYS A O 1
ATOM 1541 N N . ALA A 1 195 ? 9.499 3.726 -20.388 1.00 88.25 195 ALA A N 1
ATOM 1542 C CA . ALA A 1 195 ? 10.687 2.934 -20.089 1.00 88.25 195 ALA A CA 1
ATOM 1543 C C . ALA A 1 195 ? 11.731 3.034 -21.218 1.00 88.25 195 ALA A C 1
ATOM 1545 O O . ALA A 1 195 ? 12.909 3.269 -20.958 1.00 88.25 195 ALA A O 1
ATOM 1546 N N . GLU A 1 196 ? 11.308 2.958 -22.484 1.00 90.25 196 GLU A N 1
ATOM 1547 C CA . GLU A 1 196 ? 12.203 3.156 -23.633 1.00 90.25 196 GLU A CA 1
ATOM 1548 C C . GLU A 1 196 ? 12.771 4.573 -23.739 1.00 90.25 196 GLU A C 1
ATOM 1550 O O . GLU A 1 196 ? 13.935 4.748 -24.104 1.00 90.25 196 GLU A O 1
ATOM 1555 N N . GLU A 1 197 ? 11.952 5.595 -23.481 1.00 89.56 197 GLU A N 1
ATOM 1556 C CA . GLU A 1 197 ? 12.390 6.994 -23.487 1.00 89.56 197 GLU A CA 1
ATOM 1557 C C . GLU A 1 197 ? 13.422 7.253 -22.381 1.00 89.56 197 GLU A C 1
ATOM 1559 O O . GLU A 1 197 ? 14.450 7.886 -22.635 1.00 89.56 197 GLU A O 1
ATOM 1564 N N . ALA A 1 198 ? 13.178 6.722 -21.182 1.00 85.69 198 ALA A N 1
ATOM 1565 C CA . ALA A 1 198 ? 14.069 6.846 -20.037 1.00 85.69 198 ALA A CA 1
ATOM 1566 C C . ALA A 1 198 ? 15.394 6.095 -20.255 1.00 85.69 198 ALA A C 1
ATOM 1568 O O . ALA A 1 198 ? 16.462 6.666 -20.027 1.00 85.69 198 ALA A O 1
ATOM 1569 N N . TYR A 1 199 ? 15.346 4.875 -20.798 1.00 88.06 199 TYR A N 1
ATOM 1570 C CA . TYR A 1 199 ? 16.542 4.102 -21.143 1.00 88.06 199 TYR A CA 1
ATOM 1571 C C . TYR A 1 199 ? 17.421 4.820 -22.177 1.00 88.06 199 TYR A C 1
ATOM 1573 O O . TYR A 1 199 ? 18.610 5.027 -21.946 1.00 88.06 199 TYR A O 1
ATOM 1581 N N . LYS A 1 200 ? 16.829 5.309 -23.277 1.00 88.19 200 LYS A N 1
ATOM 1582 C CA . LYS A 1 200 ? 17.561 6.073 -24.307 1.00 88.19 200 LYS A CA 1
ATOM 1583 C C . LYS A 1 200 ? 18.198 7.339 -23.746 1.00 88.19 200 LYS A C 1
ATOM 1585 O O . LYS A 1 200 ? 19.287 7.723 -24.164 1.00 88.19 200 LYS A O 1
ATOM 1590 N N . LYS A 1 201 ? 17.507 8.023 -22.829 1.00 86.88 201 LYS A N 1
ATOM 1591 C CA . LYS A 1 201 ? 18.039 9.215 -22.167 1.00 86.88 201 LYS A CA 1
ATOM 1592 C C . LYS A 1 201 ? 19.283 8.871 -21.341 1.00 86.88 201 LYS A C 1
ATOM 1594 O O . LYS A 1 201 ? 20.278 9.579 -21.467 1.00 86.88 201 LYS A O 1
ATOM 1599 N N . ARG A 1 202 ? 19.249 7.778 -20.573 1.00 84.56 202 ARG A N 1
ATOM 1600 C CA . ARG A 1 202 ? 20.395 7.299 -19.788 1.00 84.56 202 ARG A CA 1
ATOM 1601 C C . ARG A 1 202 ? 21.593 6.946 -20.675 1.00 84.56 202 ARG A C 1
ATOM 1603 O O . ARG A 1 202 ? 22.682 7.445 -20.419 1.00 84.56 202 ARG A O 1
ATOM 1610 N N . GLU A 1 203 ? 21.389 6.193 -21.759 1.00 85.44 203 GLU A N 1
ATOM 1611 C CA . GLU A 1 203 ? 22.472 5.853 -22.704 1.00 85.44 203 GLU A CA 1
ATOM 1612 C C . GLU A 1 203 ? 23.151 7.105 -23.294 1.00 85.44 203 GLU A C 1
ATOM 1614 O O . GLU A 1 203 ? 24.369 7.147 -23.478 1.00 85.44 203 GLU A O 1
ATOM 1619 N N . LEU A 1 204 ? 22.370 8.152 -23.588 1.00 84.75 204 LEU A N 1
ATOM 1620 C CA . LEU A 1 204 ? 22.899 9.423 -24.090 1.00 84.75 204 LEU A CA 1
ATOM 1621 C C . LEU A 1 204 ? 23.704 10.189 -23.032 1.00 84.75 204 LEU A C 1
ATOM 1623 O O . LEU A 1 204 ? 24.687 10.840 -23.384 1.00 84.75 204 LEU A O 1
ATOM 1627 N N . GLU A 1 205 ? 23.284 10.147 -21.768 1.00 84.88 205 GLU A N 1
ATOM 1628 C CA . GLU A 1 205 ? 23.971 10.806 -20.652 1.00 84.88 205 GLU A CA 1
ATOM 1629 C C . GLU A 1 205 ? 25.286 10.091 -20.301 1.00 84.88 205 GLU A C 1
ATOM 1631 O O . GLU A 1 205 ? 26.315 10.748 -20.136 1.00 84.88 205 GLU A O 1
ATOM 1636 N N . GLU A 1 206 ? 25.290 8.756 -20.285 1.00 81.06 206 GLU A N 1
ATOM 1637 C CA . GLU A 1 206 ? 26.496 7.944 -20.074 1.00 81.06 206 GLU A CA 1
ATOM 1638 C C . GLU A 1 206 ? 27.501 8.124 -21.223 1.00 81.06 206 GLU A C 1
ATOM 1640 O O . GLU A 1 206 ? 28.679 8.390 -20.983 1.00 81.06 206 GLU A O 1
ATOM 1645 N N . GLY A 1 207 ? 27.037 8.120 -22.478 1.00 73.06 207 GLY A N 1
ATOM 1646 C CA . GLY A 1 207 ? 27.897 8.351 -23.643 1.00 73.06 207 GLY A CA 1
ATOM 1647 C C . GLY A 1 207 ? 28.496 9.764 -23.730 1.00 73.06 207 GLY A C 1
ATOM 1648 O O . GLY A 1 207 ? 29.512 9.952 -24.396 1.00 73.06 207 GLY A O 1
ATOM 1649 N N . GLN A 1 208 ? 27.897 10.760 -23.066 1.00 65.12 208 GLN A N 1
ATOM 1650 C CA . GLN A 1 208 ? 28.451 12.117 -22.952 1.00 65.12 208 GLN A CA 1
ATOM 1651 C C . GLN A 1 208 ? 29.439 12.263 -21.790 1.00 65.12 208 GLN A C 1
ATOM 1653 O O . GLN A 1 208 ? 30.326 13.112 -21.861 1.00 65.12 208 GLN A O 1
ATOM 1658 N N . ALA A 1 209 ? 29.314 11.450 -20.737 1.00 62.00 209 ALA A N 1
ATOM 1659 C CA . ALA A 1 209 ? 30.237 11.445 -19.602 1.00 62.00 209 ALA A CA 1
ATOM 1660 C C . ALA A 1 209 ? 31.608 10.822 -19.943 1.00 62.00 209 ALA A C 1
ATOM 1662 O O . ALA A 1 209 ? 32.591 11.077 -19.246 1.00 62.00 209 ALA A O 1
ATOM 1663 N N . GLU A 1 210 ? 31.682 10.034 -21.019 1.00 55.84 210 GLU A N 1
ATOM 1664 C CA . GLU A 1 210 ? 32.901 9.365 -21.496 1.00 55.84 210 GLU A CA 1
ATOM 1665 C C . GLU A 1 210 ? 33.707 10.167 -22.549 1.00 55.84 210 GLU A C 1
ATOM 1667 O O . GLU A 1 210 ? 34.765 9.706 -22.991 1.00 55.84 210 GLU A O 1
ATOM 1672 N N . THR A 1 211 ? 33.250 11.369 -22.933 1.00 49.59 211 THR A N 1
ATOM 1673 C CA . THR A 1 211 ? 33.915 12.289 -23.891 1.00 49.59 211 THR A CA 1
ATOM 1674 C C . THR A 1 211 ? 34.411 13.578 -23.255 1.00 49.59 211 THR A C 1
ATOM 1676 O O . THR A 1 211 ? 35.537 14.002 -23.611 1.00 49.59 211 THR A O 1
#

Foldseek 3Di:
DDDPPPDPPDDQAAEAEAEEQDADDPVLQCVLQVLLDADRHYRYDYDGDDDPDRHDPLRVLVVLVVVCVVPPPVDQAKHKYDGPVCSVVQKIKIKTQCLCQCAVDPVNQVVLQVLCVVLVFPDDRDDPVLCVLQVSLSSNFKMKMKIAHSNCNVVVCVCRVVVVDDRCVRRVVRVIDIDMDTNPPRDSNVSRVSSNVSVVVVVVVVVVVVD

pLDDT: mean 84.95, std 11.55, range [44.78, 97.25]